Protein 2Z62 (pdb70)

Structure (mmCIF, N/CA/C/O backbone):
data_2Z62
#
_entry.id   2Z62
#
_cell.length_a   43.945
_cell.length_b   54.214
_cell.length_c   116.637
_cell.angle_alpha   90.00
_cell.angle_beta   90.00
_cell.angle_gamma   90.00
#
_symmetry.space_group_name_H-M   'P 21 21 21'
#
loop_
_entity.id
_entity.type
_entity.pdbx_description
1 polymer 'Toll-like receptor 4, Variable lymphocyte receptor B'
2 branched beta-D-mannopyranose-(1-4)-2-acetamido-2-deoxy-beta-D-glucopyranose-(1-4)-[beta-L-fucopyranose-(1-6)]2-acetamido-2-deoxy-beta-D-glucopyranose
3 branched 2-acetamido-2-deoxy-beta-D-glucopyranose-(1-4)-[beta-L-fucopyranose-(1-6)]2-acetamido-2-deoxy-beta-D-glucopyranose
4 branched 2-acetamido-2-deoxy-beta-D-glucopyranose-(1-4)-2-acetamido-2-deoxy-beta-D-glucopyranose
5 water water
#
loop_
_atom_site.group_PDB
_atom_site.id
_atom_site.type_symbol
_atom_site.label_atom_id
_atom_site.label_alt_id
_atom_site.label_comp_id
_atom_site.label_asym_id
_atom_site.label_entity_id
_atom_site.label_seq_id
_atom_site.pdbx_PDB_ins_code
_atom_site.Cartn_x
_atom_site.Cartn_y
_atom_site.Cartn_z
_atom_site.occupancy
_atom_site.B_iso_or_equiv
_atom_site.auth_seq_id
_atom_site.auth_comp_id
_atom_site.auth_asym_id
_atom_site.auth_atom_id
_atom_site.pdbx_PDB_model_num
ATOM 1 N N . GLU A 1 1 ? 42.337 -2.030 32.322 1.00 41.86 27 GLU A N 1
ATOM 2 C CA . GLU A 1 1 ? 41.041 -2.219 31.605 1.00 41.58 27 GLU A CA 1
ATOM 3 C C . GLU A 1 1 ? 41.207 -1.806 30.150 1.00 39.15 27 GLU A C 1
ATOM 4 O O . GLU A 1 1 ? 41.782 -0.752 29.875 1.00 40.46 27 GLU A O 1
ATOM 10 N N . PRO A 1 2 ? 40.734 -2.646 29.210 1.00 35.55 28 PRO A N 1
ATOM 11 C CA . PRO A 1 2 ? 40.829 -2.224 27.822 1.00 33.01 28 PRO A CA 1
ATOM 12 C C . PRO A 1 2 ? 39.705 -1.257 27.389 1.00 29.03 28 PRO A C 1
ATOM 13 O O . PRO A 1 2 ? 39.974 -0.336 26.615 1.00 28.12 28 PRO A O 1
ATOM 17 N N . CYS A 1 3 ? 38.479 -1.438 27.894 1.00 26.81 29 CYS A N 1
ATOM 18 C CA . CYS A 1 3 ? 37.356 -0.581 27.478 1.00 24.62 29 CYS A CA 1
ATOM 19 C C . CYS A 1 3 ? 37.485 0.846 28.008 1.00 24.45 29 CYS A C 1
ATOM 20 O O . CYS A 1 3 ? 38.195 1.101 28.981 1.00 25.16 29 CYS A O 1
ATOM 23 N N . VAL A 1 4 ? 36.802 1.777 27.353 1.00 24.32 30 VAL A N 1
ATOM 24 C CA . VAL A 1 4 ? 36.780 3.165 27.802 1.00 24.62 30 VAL A CA 1
ATOM 25 C C . VAL A 1 4 ? 35.562 3.380 28.699 1.00 24.13 30 VAL A C 1
ATOM 26 O O . VAL A 1 4 ? 34.436 3.022 28.333 1.00 22.97 30 VAL A O 1
ATOM 30 N N . GLU A 1 5 ? 35.799 3.944 29.881 1.00 23.07 31 GLU A N 1
ATOM 31 C CA . GLU A 1 5 ? 34.737 4.246 30.831 1.00 24.02 31 GLU A CA 1
ATOM 32 C C . GLU A 1 5 ? 34.211 5.651 30.560 1.00 24.39 31 GLU A C 1
ATOM 33 O O . GLU A 1 5 ? 34.816 6.650 30.979 1.00 25.09 31 GLU A O 1
ATOM 39 N N . VAL A 1 6 ? 33.094 5.725 29.845 1.00 25.02 32 VAL A N 1
ATOM 40 C CA . VAL A 1 6 ? 32.497 7.012 29.490 1.00 24.92 32 VAL A CA 1
ATOM 41 C C . VAL A 1 6 ? 31.743 7.570 30.697 1.00 25.70 32 VAL A C 1
ATOM 42 O O . VAL A 1 6 ? 31.960 8.718 31.100 1.00 25.93 32 VAL A O 1
ATOM 46 N N . VAL A 1 7 ? 30.867 6.752 31.279 1.00 25.19 33 VAL A N 1
ATOM 47 C CA . VAL A 1 7 ? 30.188 7.097 32.515 1.00 24.18 33 VAL A CA 1
ATOM 48 C C . VAL A 1 7 ? 30.387 5.917 33.455 1.00 24.75 33 VAL A C 1
ATOM 49 O O . VAL A 1 7 ? 29.963 4.800 33.130 1.00 23.76 33 VAL A O 1
ATOM 53 N N . PRO A 1 8 ? 30.991 6.158 34.636 1.00 23.55 34 PRO A N 1
ATOM 54 C CA . PRO A 1 8 ? 31.248 5.055 35.554 1.00 24.07 34 PRO A CA 1
ATOM 55 C C . PRO A 1 8 ? 29.954 4.330 35.864 1.00 23.97 34 PRO A C 1
ATOM 56 O O . PRO A 1 8 ? 28.921 4.979 36.085 1.00 23.14 34 PRO A O 1
ATOM 60 N N . ASN A 1 9 ? 30.009 2.997 35.855 1.00 23.15 35 ASN A N 1
ATOM 61 C CA . ASN A 1 9 ? 28.850 2.130 36.115 1.00 23.58 35 ASN A CA 1
ATOM 62 C C . ASN A 1 9 ? 27.779 2.088 35.021 1.00 22.44 35 ASN A C 1
ATOM 63 O O . ASN A 1 9 ? 26.845 1.302 35.134 1.00 23.20 35 ASN A O 1
ATOM 68 N N . ILE A 1 10 ? 27.916 2.907 33.975 1.00 21.23 36 ILE A N 1
ATOM 69 C CA . ILE A 1 10 ? 26.796 3.132 33.044 1.00 21.07 36 ILE A CA 1
ATOM 70 C C . ILE A 1 10 ? 27.105 2.946 31.545 1.00 21.30 36 ILE A C 1
ATOM 71 O O . ILE A 1 10 ? 26.382 2.228 30.853 1.00 22.97 36 ILE A O 1
ATOM 76 N N . THR A 1 11 ? 28.156 3.604 31.058 1.00 20.83 37 THR A N 1
ATOM 77 C CA . THR A 1 11 ? 28.470 3.636 29.631 1.00 21.46 37 THR A CA 1
ATOM 78 C C . THR A 1 11 ? 29.923 3.240 29.356 1.00 20.65 37 THR A C 1
ATOM 79 O O . THR A 1 11 ? 30.858 3.898 29.833 1.00 19.27 37 THR A O 1
ATOM 83 N N . TYR A 1 12 ? 30.094 2.160 28.590 1.00 21.34 38 TYR A N 1
ATOM 84 C CA . TYR A 1 12 ? 31.416 1.638 28.253 1.00 21.85 38 TYR A CA 1
ATOM 85 C C . TYR A 1 12 ? 31.586 1.484 26.759 1.00 23.01 38 TYR A C 1
ATOM 86 O O . TYR A 1 12 ? 30.684 0.990 26.061 1.00 22.98 38 TYR A O 1
ATOM 95 N N . GLN A 1 13 ? 32.740 1.933 26.271 1.00 22.99 39 GLN A N 1
ATOM 96 C CA . GLN A 1 13 ? 33.051 1.849 24.855 1.00 24.05 39 GLN A CA 1
ATOM 97 C C . GLN A 1 13 ? 34.199 0.868 24.621 1.00 24.50 39 GLN A C 1
ATOM 98 O O . GLN A 1 13 ? 35.343 1.127 25.011 1.00 23.53 39 GLN A O 1
ATOM 104 N N . CYS A 1 14 ? 33.871 -0.259 23.992 1.00 22.35 40 CYS A N 1
ATOM 105 C CA . CYS A 1 14 ? 34.811 -1.365 23.800 1.00 22.21 40 CYS A CA 1
ATOM 106 C C . CYS A 1 14 ? 35.106 -1.617 22.319 1.00 22.87 40 CYS A C 1
ATOM 107 O O . CYS A 1 14 ? 35.296 -2.756 21.894 1.00 22.71 40 CYS A O 1
ATOM 110 N N . MET A 1 15 ? 35.143 -0.541 21.544 1.00 22.56 41 MET A N 1
ATOM 111 C CA . MET A 1 15 ? 35.271 -0.614 20.090 1.00 23.49 41 MET A CA 1
ATOM 112 C C . MET A 1 15 ? 36.683 -1.022 19.665 1.00 22.08 41 MET A C 1
ATOM 113 O O . MET A 1 15 ? 37.668 -0.495 20.190 1.00 21.02 41 MET A O 1
ATOM 118 N N . GLU A 1 16 ? 36.764 -1.984 18.744 1.00 21.05 42 GLU A N 1
ATOM 119 C CA . GLU A 1 16 ? 38.025 -2.392 18.099 1.00 20.84 42 GLU A CA 1
ATOM 120 C C . GLU A 1 16 ? 39.121 -2.792 19.101 1.00 21.27 42 GLU A C 1
ATOM 121 O O . GLU A 1 16 ? 40.246 -2.277 19.070 1.00 20.84 42 GLU A O 1
ATOM 127 N N . LEU A 1 17 ? 38.783 -3.710 20.000 1.00 21.15 43 LEU A N 1
ATOM 128 C CA . LEU A 1 17 ? 39.727 -4.167 21.022 1.00 21.91 43 LEU A CA 1
ATOM 129 C C . LEU A 1 17 ? 40.091 -5.645 20.883 1.00 22.45 43 LEU A C 1
ATOM 130 O O . LEU A 1 17 ? 40.656 -6.250 21.803 1.00 21.34 43 LEU A O 1
ATOM 135 N N . ASN A 1 18 ? 39.787 -6.212 19.718 1.00 22.58 44 ASN A N 1
ATOM 136 C CA . ASN A 1 18 ? 40.003 -7.633 19.447 1.00 23.44 44 ASN A CA 1
ATOM 137 C C . ASN A 1 18 ? 39.374 -8.569 20.464 1.00 22.18 44 ASN A C 1
ATOM 138 O O . ASN A 1 18 ? 39.988 -9.560 20.857 1.00 22.29 44 ASN A O 1
ATOM 143 N N . PHE A 1 19 ? 38.152 -8.253 20.894 1.00 21.29 45 PHE A N 1
ATOM 144 C CA . PHE A 1 19 ? 37.390 -9.162 21.751 1.00 21.25 45 PHE A CA 1
ATOM 145 C C . PHE A 1 19 ? 36.796 -10.294 20.922 1.00 22.30 45 PHE A C 1
ATOM 146 O O . PHE A 1 19 ? 36.119 -10.041 19.933 1.00 22.71 45 PHE A O 1
ATOM 154 N N . TYR A 1 20 ? 37.049 -11.530 21.346 1.00 23.50 46 TYR A N 1
ATOM 155 C CA . TYR A 1 20 ? 36.461 -12.723 20.739 1.00 24.77 46 TYR A CA 1
ATOM 156 C C . TYR A 1 20 ? 35.301 -13.241 21.576 1.00 25.32 46 TYR A C 1
ATOM 157 O O . TYR A 1 20 ? 34.569 -14.143 21.161 1.00 26.02 46 TYR A O 1
ATOM 166 N N . LYS A 1 21 ? 35.152 -12.662 22.765 1.00 25.50 47 LYS A N 1
ATOM 167 C CA . LYS A 1 21 ? 34.092 -13.011 23.697 1.00 26.80 47 LYS A CA 1
ATOM 168 C C . LYS A 1 21 ? 33.554 -11.725 24.314 1.00 25.29 47 LYS A C 1
ATOM 169 O O . LYS A 1 21 ? 34.236 -10.702 24.324 1.00 25.47 47 LYS A O 1
ATOM 175 N N . ILE A 1 22 ? 32.335 -11.785 24.833 1.00 24.15 48 ILE A N 1
ATOM 176 C CA . ILE A 1 22 ? 31.739 -10.649 25.536 1.00 23.97 48 ILE A CA 1
ATOM 177 C C . ILE A 1 22 ? 32.570 -10.385 26.804 1.00 24.89 48 ILE A C 1
ATOM 178 O O . ILE A 1 22 ? 32.894 -11.329 27.533 1.00 24.08 48 ILE A O 1
ATOM 183 N N . PRO A 1 23 ? 32.954 -9.114 27.049 1.00 25.61 49 PRO A N 1
ATOM 184 C CA . PRO A 1 23 ? 33.758 -8.821 28.244 1.00 25.99 49 PRO A CA 1
ATOM 185 C C . PRO A 1 23 ? 33.042 -9.167 29.548 1.00 26.09 49 PRO A C 1
ATOM 186 O O . PRO A 1 23 ? 31.830 -8.995 29.655 1.00 24.49 49 PRO A O 1
ATOM 190 N N . ASP A 1 24 ? 33.806 -9.644 30.528 1.00 27.27 50 ASP A N 1
ATOM 191 C CA . ASP A 1 24 ? 33.252 -10.067 31.812 1.00 28.02 50 ASP A CA 1
ATOM 192 C C . ASP A 1 24 ? 33.738 -9.182 32.967 1.00 27.78 50 ASP A C 1
ATOM 193 O O . ASP A 1 24 ? 33.431 -9.448 34.130 1.00 29.30 50 ASP A O 1
ATOM 198 N N . ASN A 1 25 ? 34.466 -8.122 32.618 1.00 26.76 51 ASN A N 1
ATOM 199 C CA . ASN A 1 25 ? 35.120 -7.232 33.579 1.00 28.36 51 ASN A CA 1
ATOM 200 C C . ASN A 1 25 ? 34.390 -5.906 33.845 1.00 26.88 51 ASN A C 1
ATOM 201 O O . ASN A 1 25 ? 34.890 -5.058 34.600 1.00 25.71 51 ASN A O 1
ATOM 206 N N . LEU A 1 26 ? 33.214 -5.730 33.241 1.00 24.08 52 LEU A N 1
ATOM 207 C CA . LEU A 1 26 ? 32.468 -4.472 33.352 1.00 23.94 52 LEU A CA 1
ATOM 208 C C . LEU A 1 26 ? 31.391 -4.507 34.449 1.00 23.85 52 LEU A C 1
ATOM 209 O O . LEU A 1 26 ? 30.957 -5.589 34.860 1.00 23.33 52 LEU A O 1
ATOM 214 N N . PRO A 1 27 ? 30.981 -3.323 34.958 1.00 24.32 53 PRO A N 1
ATOM 215 C CA . PRO A 1 27 ? 29.954 -3.265 35.998 1.00 23.98 53 PRO A CA 1
ATOM 216 C C . PRO A 1 27 ? 28.636 -3.895 35.582 1.00 23.67 53 PRO A C 1
ATOM 217 O O . PRO A 1 27 ? 28.191 -3.737 34.435 1.00 22.91 53 PRO A O 1
ATOM 221 N N . PHE A 1 28 ? 28.025 -4.588 36.534 1.00 25.13 54 PHE A N 1
ATOM 222 C CA . PHE A 1 28 ? 26.727 -5.235 36.371 1.00 24.09 54 PHE A CA 1
ATOM 223 C C . PHE A 1 28 ? 25.626 -4.213 36.068 1.00 23.57 54 PHE A C 1
ATOM 224 O O . PHE A 1 28 ? 24.576 -4.556 35.519 1.00 24.28 54 PHE A O 1
ATOM 232 N N . SER A 1 29 ? 25.890 -2.956 36.424 1.00 22.90 55 SER A N 1
ATOM 233 C CA . SER A 1 29 ? 24.943 -1.849 36.275 1.00 22.46 55 SER A CA 1
ATOM 234 C C . SER A 1 29 ? 24.935 -1.214 34.881 1.00 22.64 55 SER A C 1
ATOM 235 O O . SER A 1 29 ? 24.098 -0.350 34.594 1.00 21.56 55 SER A O 1
ATOM 238 N N . THR A 1 30 ? 25.851 -1.652 34.020 1.00 22.46 56 THR A N 1
ATOM 239 C CA . THR A 1 30 ? 26.047 -1.056 32.694 1.00 21.95 56 THR A CA 1
ATOM 240 C C . THR A 1 30 ? 24.751 -0.942 31.889 1.00 21.91 56 THR A C 1
ATOM 241 O O . THR A 1 30 ? 23.996 -1.907 31.765 1.00 22.55 56 THR A O 1
ATOM 245 N N . LYS A 1 31 ? 24.510 0.243 31.345 1.00 21.37 57 LYS A N 1
ATOM 246 C CA . LYS A 1 31 ? 23.311 0.494 30.550 1.00 22.17 57 LYS A CA 1
ATOM 247 C C . LYS A 1 31 ? 23.610 0.632 29.059 1.00 22.39 57 LYS A C 1
ATOM 248 O O . LYS A 1 31 ? 22.749 0.365 28.224 1.00 22.54 57 LYS A O 1
ATOM 254 N N . ASN A 1 32 ? 24.825 1.051 28.724 1.00 22.51 58 ASN A N 1
ATOM 255 C CA . ASN A 1 32 ? 25.175 1.317 27.336 1.00 22.73 58 ASN A CA 1
ATOM 256 C C . ASN A 1 32 ? 26.509 0.678 27.002 1.00 22.99 58 ASN A C 1
ATOM 257 O O . ASN A 1 32 ? 27.518 0.991 27.627 1.00 21.86 58 ASN A O 1
ATOM 262 N N . LEU A 1 33 ? 26.497 -0.239 26.037 1.00 22.05 59 LEU A N 1
ATOM 263 C CA . LEU A 1 33 ? 27.683 -1.020 25.704 1.00 21.28 59 LEU A CA 1
ATOM 264 C C . LEU A 1 33 ? 27.938 -1.012 24.209 1.00 20.95 59 LEU A C 1
ATOM 265 O O . LEU A 1 33 ? 27.082 -1.423 23.427 1.00 22.09 59 LEU A O 1
ATOM 270 N N . ASP A 1 34 ? 29.118 -0.525 23.826 1.00 21.32 60 ASP A N 1
ATOM 271 C CA . ASP A 1 34 ? 29.509 -0.471 22.428 1.00 21.50 60 ASP A CA 1
ATOM 272 C C . ASP A 1 34 ? 30.612 -1.493 22.201 1.00 20.60 60 ASP A C 1
ATOM 273 O O . ASP A 1 34 ? 31.732 -1.321 22.687 1.00 21.23 60 ASP A O 1
ATOM 278 N N . LEU A 1 35 ? 30.271 -2.564 21.485 1.00 20.93 61 LEU A N 1
ATOM 279 C CA . LEU A 1 35 ? 31.205 -3.650 21.183 1.00 20.75 61 LEU A CA 1
ATOM 280 C C . LEU A 1 35 ? 31.536 -3.724 19.700 1.00 21.19 61 LEU A C 1
ATOM 281 O O . LEU A 1 35 ? 31.995 -4.765 19.214 1.00 20.72 61 LEU A O 1
ATOM 286 N N . SER A 1 36 ? 31.289 -2.630 18.976 1.00 19.31 62 SER A N 1
ATOM 287 C CA . SER A 1 36 ? 31.500 -2.614 17.534 1.00 21.83 62 SER A CA 1
ATOM 288 C C . SER A 1 36 ? 32.951 -2.890 17.134 1.00 21.30 62 SER A C 1
ATOM 289 O O . SER A 1 36 ? 33.885 -2.608 17.892 1.00 20.78 62 SER A O 1
ATOM 292 N N . PHE A 1 37 ? 33.112 -3.453 15.939 1.00 20.69 63 PHE A N 1
ATOM 293 C CA . PHE A 1 37 ? 34.421 -3.758 15.342 1.00 20.67 63 PHE A CA 1
ATOM 294 C C . PHE A 1 37 ? 35.256 -4.751 16.153 1.00 20.54 63 PHE A C 1
ATOM 295 O O . PHE A 1 37 ? 36.477 -4.597 16.259 1.00 21.03 63 PHE A O 1
ATOM 303 N N . ASN A 1 38 ? 34.584 -5.758 16.718 1.00 19.73 64 ASN A N 1
ATOM 304 C CA . ASN A 1 38 ? 35.241 -6.870 17.422 1.00 19.03 64 ASN A CA 1
ATOM 305 C C . ASN A 1 38 ? 34.921 -8.212 16.768 1.00 20.97 64 ASN A C 1
ATOM 306 O O . ASN A 1 38 ? 33.790 -8.434 16.345 1.00 20.83 64 ASN A O 1
ATOM 311 N N . PRO A 1 39 ? 35.911 -9.123 16.684 1.00 21.14 65 PRO A N 1
ATOM 312 C CA . PRO A 1 39 ? 35.675 -10.445 16.080 1.00 21.61 65 PRO A CA 1
ATOM 313 C C . PRO A 1 39 ? 34.807 -11.403 16.921 1.00 21.63 65 PRO A C 1
ATOM 314 O O . PRO A 1 39 ? 35.269 -12.479 17.301 1.00 23.06 65 PRO A O 1
ATOM 318 N N . LEU A 1 40 ? 33.554 -11.031 17.179 1.00 21.18 66 LEU A N 1
ATOM 319 C CA . LEU A 1 40 ? 32.673 -11.846 18.020 1.00 21.63 66 LEU A CA 1
ATOM 320 C C . LEU A 1 40 ? 32.199 -13.136 17.338 1.00 22.35 66 LEU A C 1
ATOM 321 O O . LEU A 1 40 ? 32.087 -14.180 17.993 1.00 23.65 66 LEU A O 1
ATOM 326 N N . ARG A 1 41 ? 31.896 -13.040 16.043 1.00 21.39 67 ARG A N 1
ATOM 327 C CA . ARG A 1 41 ? 31.634 -14.198 15.151 1.00 21.10 67 ARG A CA 1
ATOM 328 C C . ARG A 1 41 ? 30.375 -15.028 15.388 1.00 22.16 67 ARG A C 1
ATOM 329 O O . ARG A 1 41 ? 29.692 -15.382 14.433 1.00 23.45 67 ARG A O 1
ATOM 337 N N . HIS A 1 42 ? 30.096 -15.374 16.641 1.00 23.05 68 HIS A N 1
ATOM 338 C CA . HIS A 1 42 ? 28.926 -16.191 16.983 1.00 24.64 68 HIS A CA 1
ATOM 339 C C . HIS A 1 42 ? 28.394 -15.757 18.337 1.00 25.47 68 HIS A C 1
ATOM 340 O O . HIS A 1 42 ? 29.175 -15.524 19.271 1.00 25.80 68 HIS A O 1
ATOM 347 N N . LEU A 1 43 ? 27.071 -15.647 18.438 1.00 22.89 69 LEU A N 1
ATOM 348 C CA . LEU A 1 43 ? 26.411 -15.352 19.706 1.00 22.17 69 LEU A CA 1
ATOM 349 C C . LEU A 1 43 ? 25.625 -16.571 20.171 1.00 22.84 69 LEU A C 1
ATOM 350 O O . LEU A 1 43 ? 24.649 -16.980 19.531 1.00 22.76 69 LEU A O 1
ATOM 355 N N . GLY A 1 44 ? 26.080 -17.173 21.267 1.00 21.35 70 GLY A N 1
ATOM 356 C CA . GLY A 1 44 ? 25.371 -18.291 21.872 1.00 21.86 70 GLY A CA 1
ATOM 357 C C . GLY A 1 44 ? 24.261 -17.801 22.778 1.00 21.30 70 GLY A C 1
ATOM 358 O O . GLY A 1 44 ? 24.106 -16.601 22.989 1.00 21.45 70 GLY A O 1
ATOM 359 N N . SER A 1 45 ? 23.483 -18.740 23.305 1.00 21.44 71 SER A N 1
ATOM 360 C CA . SER A 1 45 ? 22.435 -18.438 24.266 1.00 21.32 71 SER A CA 1
ATOM 361 C C . SER A 1 45 ? 23.029 -17.724 25.480 1.00 21.55 71 SER A C 1
ATOM 362 O O . SER A 1 45 ? 24.139 -18.054 25.919 1.00 21.67 71 SER A O 1
ATOM 365 N N . TYR A 1 46 ? 22.275 -16.764 26.011 1.00 21.30 72 TYR A N 1
ATOM 366 C CA . TYR A 1 46 ? 22.668 -15.972 27.190 1.00 21.74 72 TYR A CA 1
ATOM 367 C C . TYR A 1 46 ? 24.046 -15.336 27.055 1.00 22.84 72 TYR A C 1
ATOM 368 O O . TYR A 1 46 ? 24.866 -15.410 27.981 1.00 24.58 72 TYR A O 1
ATOM 377 N N . SER A 1 47 ? 24.301 -14.708 25.910 1.00 21.67 73 SER A N 1
ATOM 378 C CA . SER A 1 47 ? 25.588 -14.050 25.678 1.00 21.60 73 SER A CA 1
ATOM 379 C C . SER A 1 47 ? 25.795 -12.846 26.591 1.00 21.71 73 SER A C 1
ATOM 380 O O . SER A 1 47 ? 26.929 -12.481 26.893 1.00 22.98 73 SER A O 1
ATOM 383 N N . PHE A 1 48 ? 24.692 -12.242 27.026 1.00 22.14 74 PHE A N 1
ATOM 384 C CA . PHE A 1 48 ? 24.735 -10.973 27.747 1.00 22.05 74 PHE A CA 1
ATOM 385 C C . PHE A 1 48 ? 24.225 -11.059 29.187 1.00 22.32 74 PHE A C 1
ATOM 386 O O . PHE A 1 48 ? 23.705 -10.087 29.737 1.00 23.59 74 PHE A O 1
ATOM 394 N N . PHE A 1 49 ? 24.416 -12.231 29.795 1.00 24.08 75 PHE A N 1
ATOM 395 C CA . PHE A 1 49 ? 24.022 -12.479 31.188 1.00 25.64 75 PHE A CA 1
ATOM 396 C C . PHE A 1 49 ? 24.628 -11.478 32.185 1.00 25.35 75 PHE A C 1
ATOM 397 O O . PHE A 1 49 ? 24.017 -11.175 33.207 1.00 26.00 75 PHE A O 1
ATOM 405 N N . SER A 1 50 ? 25.813 -10.952 31.873 1.00 25.74 76 SER A N 1
ATOM 406 C CA . SER A 1 50 ? 26.500 -9.985 32.749 1.00 26.19 76 SER A CA 1
ATOM 407 C C . SER A 1 50 ? 25.955 -8.562 32.638 1.00 26.28 76 SER A C 1
ATOM 408 O O . SER A 1 50 ? 26.416 -7.655 33.344 1.00 26.14 76 SER A O 1
ATOM 411 N N . PHE A 1 51 ? 24.975 -8.363 31.761 1.00 23.33 77 PHE A N 1
ATOM 412 C CA . PHE A 1 51 ? 24.513 -7.025 31.425 1.00 24.09 77 PHE A CA 1
ATOM 413 C C . PHE A 1 51 ? 22.990 -6.856 31.517 1.00 23.82 77 PHE A C 1
ATOM 414 O O . PHE A 1 51 ? 22.373 -6.317 30.599 1.00 23.40 77 PHE A O 1
ATOM 422 N N . PRO A 1 52 ? 22.381 -7.250 32.652 1.00 24.50 78 PRO A N 1
ATOM 423 C CA . PRO A 1 52 ? 20.913 -7.248 32.716 1.00 25.66 78 PRO A CA 1
ATOM 424 C C . PRO A 1 52 ? 20.263 -5.867 32.616 1.00 26.19 78 PRO A C 1
ATOM 425 O O . PRO A 1 52 ? 19.074 -5.785 32.303 1.00 26.29 78 PRO A O 1
ATOM 429 N N . GLU A 1 53 ? 21.028 -4.803 32.870 1.00 25.32 79 GLU A N 1
ATOM 430 C CA . GLU A 1 53 ? 20.487 -3.439 32.846 1.00 24.46 79 GLU A CA 1
ATOM 431 C C . GLU A 1 53 ? 20.629 -2.760 31.489 1.00 23.13 79 GLU A C 1
ATOM 432 O O . GLU A 1 53 ? 20.244 -1.597 31.327 1.00 23.11 79 GLU A O 1
ATOM 438 N N . LEU A 1 54 ? 21.186 -3.478 30.515 1.00 23.85 80 LEU A N 1
ATOM 439 C CA . LEU A 1 54 ? 21.492 -2.878 29.222 1.00 23.89 80 LEU A CA 1
ATOM 440 C C . LEU A 1 54 ? 20.288 -2.220 28.566 1.00 24.07 80 LEU A C 1
ATOM 441 O O . LEU A 1 54 ? 19.196 -2.790 28.530 1.00 23.67 80 LEU A O 1
ATOM 446 N N . GLN A 1 55 ? 20.508 -1.016 28.049 1.00 22.02 81 GLN A N 1
ATOM 447 C CA . GLN A 1 55 ? 19.487 -0.301 27.302 1.00 21.83 81 GLN A CA 1
ATOM 448 C C . GLN A 1 55 ? 19.877 -0.159 25.842 1.00 22.69 81 GLN A C 1
ATOM 449 O O . GLN A 1 55 ? 19.018 -0.180 24.966 1.00 21.31 81 GLN A O 1
ATOM 455 N N . VAL A 1 56 ? 21.178 -0.011 25.589 1.00 22.70 82 VAL A N 1
ATOM 456 C CA . VAL A 1 56 ? 21.696 0.139 24.228 1.00 22.00 82 VAL A CA 1
ATOM 457 C C . VAL A 1 56 ? 22.879 -0.803 24.030 1.00 22.16 82 VAL A C 1
ATOM 458 O O . VAL A 1 56 ? 23.826 -0.798 24.821 1.00 22.98 82 VAL A O 1
ATOM 462 N N . LEU A 1 57 ? 22.814 -1.612 22.977 1.00 20.53 83 LEU A N 1
ATOM 463 C CA . LEU A 1 57 ? 23.877 -2.564 22.682 1.00 22.22 83 LEU A CA 1
ATOM 464 C C . LEU A 1 57 ? 24.284 -2.455 21.226 1.00 22.45 83 LEU A C 1
ATOM 465 O O . LEU A 1 57 ? 23.476 -2.692 20.329 1.00 21.16 83 LEU A O 1
ATOM 470 N N . ASP A 1 58 ? 25.545 -2.095 20.999 1.00 21.20 84 ASP A N 1
ATOM 471 C CA . ASP A 1 58 ? 26.067 -1.968 19.648 1.00 21.42 84 ASP A CA 1
ATOM 472 C C . ASP A 1 58 ? 26.982 -3.145 19.306 1.00 21.10 84 ASP A C 1
ATOM 473 O O . ASP A 1 58 ? 28.042 -3.319 19.919 1.00 21.05 84 ASP A O 1
ATOM 478 N N . LEU A 1 59 ? 26.546 -3.947 18.336 1.00 20.20 85 LEU A N 1
ATOM 479 C CA . LEU A 1 59 ? 27.320 -5.081 17.828 1.00 20.62 85 LEU A CA 1
ATOM 480 C C . LEU A 1 59 ? 27.694 -4.918 16.347 1.00 21.54 85 LEU A C 1
ATOM 481 O O . LEU A 1 59 ? 27.885 -5.907 15.635 1.00 22.23 85 LEU A O 1
ATOM 486 N N . SER A 1 60 ? 27.806 -3.668 15.898 1.00 22.26 86 SER A N 1
ATOM 487 C CA . SER A 1 60 ? 28.119 -3.370 14.498 1.00 22.91 86 SER A CA 1
ATOM 488 C C . SER A 1 60 ? 29.457 -3.955 14.071 1.00 22.01 86 SER A C 1
ATOM 489 O O . SER A 1 60 ? 30.436 -3.865 14.809 1.00 21.56 86 SER A O 1
ATOM 492 N N . ARG A 1 61 ? 29.483 -4.530 12.869 1.00 20.96 87 ARG A N 1
ATOM 493 C CA . ARG A 1 61 ? 30.726 -5.018 12.251 1.00 21.69 87 ARG A CA 1
ATOM 494 C C . ARG A 1 61 ? 31.520 -5.945 13.186 1.00 21.66 87 ARG A C 1
ATOM 495 O O . ARG A 1 61 ? 32.730 -5.792 13.360 1.00 22.87 87 ARG A O 1
ATOM 503 N N . CYS A 1 62 ? 30.818 -6.902 13.781 1.00 20.66 88 CYS A N 1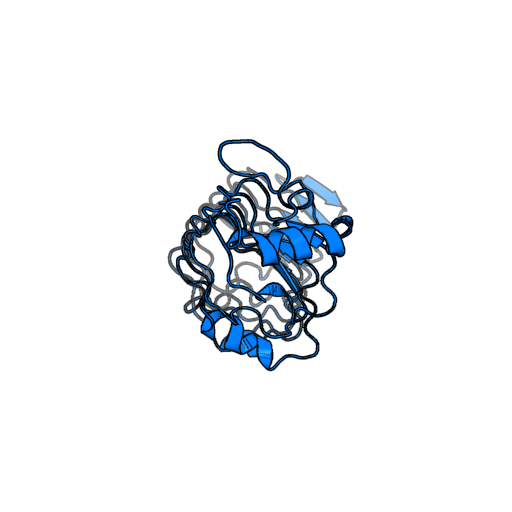
ATOM 504 C CA . CYS A 1 62 ? 31.426 -7.862 14.699 1.00 21.69 88 CYS A CA 1
ATOM 505 C C . CYS A 1 62 ? 31.561 -9.261 14.101 1.00 21.23 88 CYS A C 1
ATOM 506 O O . CYS A 1 62 ? 31.712 -10.242 14.842 1.00 22.18 88 CYS A O 1
ATOM 509 N N . GLU A 1 63 ? 31.533 -9.344 12.768 1.00 21.79 89 GLU A N 1
ATOM 510 C CA . GLU A 1 63 ? 31.717 -10.605 12.030 1.00 21.54 89 GLU A CA 1
ATOM 511 C C . GLU A 1 63 ? 30.704 -11.687 12.408 1.00 21.88 89 GLU A C 1
ATOM 512 O O . GLU A 1 63 ? 30.954 -12.875 12.188 1.00 21.92 89 GLU A O 1
ATOM 518 N N . ILE A 1 64 ? 29.563 -11.288 12.967 1.00 20.55 90 ILE A N 1
ATOM 519 C CA . ILE A 1 64 ? 28.619 -12.260 13.522 1.00 20.45 90 ILE A CA 1
ATOM 520 C C . ILE A 1 64 ? 27.871 -12.998 12.419 1.00 21.53 90 ILE A C 1
ATOM 521 O O . ILE A 1 64 ? 27.170 -12.380 11.621 1.00 22.31 90 ILE A O 1
ATOM 526 N N . GLN A 1 65 ? 28.029 -14.319 12.393 1.00 20.17 91 GLN A N 1
ATOM 527 C CA . GLN A 1 65 ? 27.377 -15.174 11.399 1.00 21.42 91 GLN A CA 1
ATOM 528 C C . GLN A 1 65 ? 26.148 -15.887 11.937 1.00 21.78 91 GLN A C 1
ATOM 529 O O . GLN A 1 65 ? 25.221 -16.176 11.189 1.00 21.86 91 GLN A O 1
ATOM 535 N N . THR A 1 66 ? 26.158 -16.204 13.231 1.00 22.52 92 THR A N 1
ATOM 536 C CA . THR A 1 66 ? 25.076 -16.972 13.829 1.00 22.52 92 THR A CA 1
ATOM 537 C C . THR A 1 66 ? 24.660 -16.343 15.149 1.00 23.52 92 THR A C 1
ATOM 538 O O . THR A 1 66 ? 25.500 -15.854 15.904 1.00 22.56 92 THR A O 1
ATOM 542 N N . ILE A 1 67 ? 23.355 -16.355 15.400 1.00 22.64 93 ILE A N 1
ATOM 543 C CA . ILE A 1 67 ? 22.785 -15.906 16.669 1.00 21.04 93 ILE A CA 1
ATOM 544 C C . ILE A 1 67 ? 21.814 -16.980 17.142 1.00 21.95 93 ILE A C 1
ATOM 545 O O . ILE A 1 67 ? 20.812 -17.263 16.482 1.00 21.59 93 ILE A O 1
ATOM 550 N N . GLU A 1 68 ? 22.146 -17.595 18.273 1.00 20.66 94 GLU A N 1
ATOM 551 C CA . GLU A 1 68 ? 21.374 -18.712 18.815 1.00 22.86 94 GLU A CA 1
ATOM 552 C C . GLU A 1 68 ? 20.093 -18.272 19.515 1.00 19.87 94 GLU A C 1
ATOM 553 O O . GLU A 1 68 ? 19.939 -17.103 19.861 1.00 20.45 94 GLU A O 1
ATOM 559 N N . ASP A 1 69 ? 19.192 -19.229 19.744 1.00 21.08 95 ASP A N 1
ATOM 560 C CA . ASP A 1 69 ? 18.003 -19.008 20.563 1.00 20.27 95 ASP A CA 1
ATOM 561 C C . ASP A 1 69 ? 18.426 -18.439 21.913 1.00 20.36 95 ASP A C 1
ATOM 562 O O . ASP A 1 69 ? 19.328 -18.979 22.560 1.00 21.03 95 ASP A O 1
ATOM 567 N N . GLY A 1 70 ? 17.786 -17.350 22.328 1.00 20.39 96 GLY A N 1
ATOM 568 C CA . GLY A 1 70 ? 18.042 -16.755 23.639 1.00 19.94 96 GLY A CA 1
ATOM 569 C C . GLY A 1 70 ? 19.374 -16.044 23.828 1.00 20.12 96 GLY A C 1
ATOM 570 O O . GLY A 1 70 ? 19.802 -15.829 24.963 1.00 20.48 96 GLY A O 1
ATOM 571 N N . ALA A 1 71 ? 20.016 -15.664 22.724 1.00 19.60 97 ALA A N 1
ATOM 572 C CA . ALA A 1 71 ? 21.284 -14.909 22.761 1.00 19.19 97 ALA A CA 1
ATOM 573 C C . ALA A 1 71 ? 21.242 -13.668 23.651 1.00 19.47 97 ALA A C 1
ATOM 574 O O . ALA A 1 71 ? 22.271 -13.264 24.207 1.00 22.03 97 ALA A O 1
ATOM 576 N N . TYR A 1 72 ? 20.058 -13.062 23.757 1.00 20.14 98 TYR A N 1
ATOM 577 C CA . TYR A 1 72 ? 19.865 -11.824 24.519 1.00 21.16 98 TYR A CA 1
ATOM 578 C C . TYR A 1 72 ? 18.788 -11.994 25.584 1.00 20.56 98 TYR A C 1
ATOM 579 O O . TYR A 1 72 ? 18.159 -11.019 25.994 1.00 20.24 98 TYR A O 1
ATOM 588 N N . GLN A 1 73 ? 18.588 -13.225 26.046 1.00 21.43 99 GLN A N 1
ATOM 589 C CA . GLN A 1 73 ? 17.490 -13.537 26.960 1.00 21.47 99 GLN A CA 1
ATOM 590 C C . GLN A 1 73 ? 17.477 -12.667 28.212 1.00 21.53 99 GLN A C 1
ATOM 591 O O . GLN A 1 73 ? 16.405 -12.318 28.719 1.00 21.12 99 GLN A O 1
ATOM 597 N N . SER A 1 74 ? 18.666 -12.298 28.693 1.00 20.92 100 SER A N 1
ATOM 598 C CA . SER A 1 74 ? 18.788 -11.509 29.922 1.00 22.01 100 SER A CA 1
ATOM 599 C C . SER A 1 74 ? 18.318 -10.058 29.805 1.00 21.47 100 SER A C 1
ATOM 600 O O . SER A 1 74 ? 18.090 -9.389 30.824 1.00 22.41 100 SER A O 1
ATOM 603 N N . LEU A 1 75 ? 18.177 -9.571 28.572 1.00 20.99 101 LEU A N 1
ATOM 604 C CA . LEU A 1 75 ? 18.138 -8.131 28.324 1.00 20.31 101 LEU A CA 1
ATOM 605 C C . LEU A 1 75 ? 16.734 -7.542 28.288 1.00 20.06 101 LEU A C 1
ATOM 606 O O . LEU A 1 75 ? 16.327 -6.920 27.304 1.00 20.61 101 LEU A O 1
ATOM 611 N N . SER A 1 76 ? 16.017 -7.713 29.393 1.00 20.60 102 SER A N 1
ATOM 612 C CA . SER A 1 76 ? 14.623 -7.279 29.500 1.00 22.45 102 SER A CA 1
ATOM 613 C C . SER A 1 76 ? 14.398 -5.767 29.357 1.00 22.83 102 SER A C 1
ATOM 614 O O . SER A 1 76 ? 13.274 -5.338 29.084 1.00 23.92 102 SER A O 1
ATOM 617 N N . HIS A 1 77 ? 15.458 -4.971 29.536 1.00 21.51 103 HIS A N 1
ATOM 618 C CA . HIS A 1 77 ? 15.376 -3.510 29.422 1.00 21.78 103 HIS A CA 1
ATOM 619 C C . HIS A 1 77 ? 15.974 -2.943 28.126 1.00 20.83 103 HIS A C 1
ATOM 620 O O . HIS A 1 77 ? 15.957 -1.723 27.925 1.00 22.10 103 HIS A O 1
ATOM 627 N N . LEU A 1 78 ? 16.500 -3.810 27.254 1.00 20.98 104 LEU A N 1
ATOM 628 C CA . LEU A 1 78 ? 17.159 -3.333 26.037 1.00 21.08 104 LEU A CA 1
ATOM 629 C C . LEU A 1 78 ? 16.152 -2.589 25.177 1.00 21.61 104 LEU A C 1
ATOM 630 O O . LEU A 1 78 ? 15.080 -3.108 24.886 1.00 22.66 104 LEU A O 1
ATOM 635 N N . SER A 1 79 ? 16.494 -1.360 24.808 1.00 20.63 105 SER A N 1
ATOM 636 C CA . SER A 1 79 ? 15.624 -0.561 23.950 1.00 22.80 105 SER A CA 1
ATOM 637 C C . SER A 1 79 ? 16.174 -0.462 22.530 1.00 22.51 105 SER A C 1
ATOM 638 O O . SER A 1 79 ? 15.404 -0.396 21.578 1.00 23.54 105 SER A O 1
ATOM 641 N N . THR A 1 80 ? 17.501 -0.468 22.401 1.00 23.01 106 THR A N 1
ATOM 642 C CA . THR A 1 80 ? 18.161 -0.330 21.099 1.00 22.31 106 THR A CA 1
ATOM 643 C C . THR A 1 80 ? 19.188 -1.440 20.888 1.00 22.58 106 THR A C 1
ATOM 644 O O . THR A 1 80 ? 20.106 -1.611 21.698 1.00 20.89 106 THR A O 1
ATOM 648 N N . LEU A 1 81 ? 19.009 -2.197 19.806 1.00 20.96 107 LEU A N 1
ATOM 649 C CA . LEU A 1 81 ? 19.946 -3.250 19.410 1.00 21.68 107 LEU A CA 1
ATOM 650 C C . LEU A 1 81 ? 20.462 -2.964 18.004 1.00 23.37 107 LEU A C 1
ATOM 651 O O . LEU A 1 81 ? 19.672 -2.787 17.083 1.00 22.36 107 LEU A O 1
ATOM 656 N N . ILE A 1 82 ? 21.785 -2.932 17.854 1.00 22.19 108 ILE A N 1
ATOM 657 C CA . ILE A 1 82 ? 22.414 -2.568 16.583 1.00 22.76 108 ILE A CA 1
ATOM 658 C C . ILE A 1 82 ? 23.259 -3.722 16.060 1.00 21.83 108 ILE A C 1
ATOM 659 O O . ILE A 1 82 ? 24.223 -4.126 16.709 1.00 22.79 108 ILE A O 1
ATOM 664 N N . LEU A 1 83 ? 22.887 -4.241 14.890 1.00 20.42 109 LEU A N 1
ATOM 665 C CA . LEU A 1 83 ? 23.545 -5.406 14.292 1.00 20.97 109 LEU A CA 1
ATOM 666 C C . LEU A 1 83 ? 24.162 -5.099 12.931 1.00 21.97 109 LEU A C 1
ATOM 667 O O . LEU A 1 83 ? 24.581 -6.006 12.213 1.00 22.19 109 LEU A O 1
ATOM 672 N N . THR A 1 84 ? 24.215 -3.816 12.589 1.00 22.23 110 THR A N 1
ATOM 673 C CA . THR A 1 84 ? 24.703 -3.351 11.290 1.00 21.43 110 THR A CA 1
ATOM 674 C C . THR A 1 84 ? 26.015 -4.005 10.854 1.00 22.89 110 THR A C 1
ATOM 675 O O . THR A 1 84 ? 26.957 -4.094 11.635 1.00 23.03 110 THR A O 1
ATOM 679 N N . GLY A 1 85 ? 26.057 -4.467 9.607 1.00 21.21 111 GLY A N 1
ATOM 680 C CA . GLY A 1 85 ? 27.304 -4.941 9.004 1.00 21.75 111 GLY A CA 1
ATOM 681 C C . GLY A 1 85 ? 27.842 -6.260 9.532 1.00 22.82 111 GLY A C 1
ATOM 682 O O . GLY A 1 85 ? 29.059 -6.467 9.553 1.00 25.84 111 GLY A O 1
ATOM 683 N N . ASN A 1 86 ? 26.945 -7.139 9.971 1.00 22.47 112 ASN A N 1
ATOM 684 C CA . ASN A 1 86 ? 27.302 -8.509 10.323 1.00 23.24 112 ASN A CA 1
ATOM 685 C C . ASN A 1 86 ? 26.791 -9.457 9.245 1.00 24.12 112 ASN A C 1
ATOM 686 O O . ASN A 1 86 ? 25.641 -9.337 8.822 1.00 24.39 112 ASN A O 1
ATOM 691 N N . PRO A 1 87 ? 27.632 -10.421 8.819 1.00 23.52 113 PRO A N 1
ATOM 692 C CA . PRO A 1 87 ? 27.228 -11.335 7.757 1.00 24.66 113 PRO A CA 1
ATOM 693 C C . PRO A 1 87 ? 26.362 -12.475 8.297 1.00 24.45 113 PRO A C 1
ATOM 694 O O . PRO A 1 87 ? 26.765 -13.647 8.254 1.00 24.72 113 PRO A O 1
ATOM 698 N N . ILE A 1 88 ? 25.175 -12.126 8.788 1.00 24.72 114 ILE A N 1
ATOM 699 C CA . ILE A 1 88 ? 24.312 -13.076 9.483 1.00 26.40 114 ILE A CA 1
ATOM 700 C C . ILE A 1 88 ? 23.772 -14.105 8.496 1.00 27.11 114 ILE A C 1
ATOM 701 O O . ILE A 1 88 ? 23.220 -13.752 7.452 1.00 27.86 114 ILE A O 1
ATOM 706 N N . GLN A 1 89 ? 23.969 -15.374 8.826 1.00 27.43 115 GLN A N 1
ATOM 707 C CA . GLN A 1 89 ? 23.525 -16.464 7.969 1.00 28.46 115 GLN A CA 1
ATOM 708 C C . GLN A 1 89 ? 22.598 -17.428 8.680 1.00 28.52 115 GLN A C 1
ATOM 709 O O . GLN A 1 89 ? 21.855 -18.172 8.037 1.00 28.56 115 GLN A O 1
ATOM 715 N N . SER A 1 90 ? 22.632 -17.400 10.009 1.00 28.57 116 SER A N 1
ATOM 716 C CA . SER A 1 90 ? 21.717 -18.191 10.818 1.00 28.78 116 SER A CA 1
ATOM 717 C C . SER A 1 90 ? 21.164 -17.354 11.968 1.00 27.71 116 SER A C 1
ATOM 718 O O . SER A 1 90 ? 21.882 -17.011 12.910 1.00 28.45 116 SER A O 1
ATOM 721 N N . LEU A 1 91 ? 19.883 -17.019 11.866 1.00 27.00 117 LEU A N 1
ATOM 722 C CA . LEU A 1 91 ? 19.178 -16.318 12.920 1.00 25.78 117 LEU A CA 1
ATOM 723 C C . LEU A 1 91 ? 18.115 -17.263 13.477 1.00 24.24 117 LEU A C 1
ATOM 724 O O . LEU A 1 91 ? 17.124 -17.558 12.806 1.00 24.84 117 LEU A O 1
ATOM 729 N N . ALA A 1 92 ? 18.331 -17.751 14.698 1.00 22.92 118 ALA A N 1
ATOM 730 C CA . ALA A 1 92 ? 17.410 -18.700 15.314 1.00 21.36 118 ALA A CA 1
ATOM 731 C C . ALA A 1 92 ? 16.024 -18.085 15.496 1.00 20.00 118 ALA A C 1
ATOM 732 O O . ALA A 1 92 ? 15.893 -16.875 15.642 1.00 20.96 118 ALA A O 1
ATOM 734 N N . LEU A 1 93 ? 14.995 -18.928 15.497 1.00 20.99 119 LEU A N 1
ATOM 735 C CA . LEU A 1 93 ? 13.612 -18.462 15.625 1.00 22.00 119 LEU A CA 1
ATOM 736 C C . LEU A 1 93 ? 13.410 -17.684 16.923 1.00 21.49 119 LEU A C 1
ATOM 737 O O . LEU A 1 93 ? 12.591 -16.767 16.986 1.00 21.62 119 LEU A O 1
ATOM 742 N N . GLY A 1 94 ? 14.171 -18.060 17.948 1.00 21.05 120 GLY A N 1
ATOM 743 C CA . GLY A 1 94 ? 14.137 -17.374 19.234 1.00 20.17 120 GLY A CA 1
ATOM 744 C C . GLY A 1 94 ? 15.341 -16.487 19.473 1.00 20.33 120 GLY A C 1
ATOM 745 O O . GLY A 1 94 ? 15.673 -16.188 20.620 1.00 20.35 120 GLY A O 1
ATOM 746 N N . ALA A 1 95 ? 15.993 -16.055 18.392 1.00 19.45 121 ALA A N 1
ATOM 747 C CA . ALA A 1 95 ? 17.160 -15.175 18.494 1.00 20.22 121 ALA A CA 1
ATOM 748 C C . ALA A 1 95 ? 16.881 -13.947 19.364 1.00 21.06 121 ALA A C 1
ATOM 749 O O . ALA A 1 95 ? 17.763 -13.483 20.092 1.00 22.59 121 ALA A O 1
ATOM 751 N N . PHE A 1 96 ? 15.662 -13.422 19.271 1.00 19.16 122 PHE A N 1
ATOM 752 C CA . PHE A 1 96 ? 15.299 -12.194 19.979 1.00 20.50 122 PHE A CA 1
ATOM 753 C C . PHE A 1 96 ? 14.384 -12.433 21.185 1.00 20.69 122 PHE A C 1
ATOM 754 O O . PHE A 1 96 ? 13.741 -11.504 21.685 1.00 21.95 122 PHE A O 1
ATOM 762 N N . SER A 1 97 ? 14.357 -13.673 21.667 1.00 20.13 123 SER A N 1
ATOM 763 C CA . SER A 1 97 ? 13.643 -14.013 22.892 1.00 21.17 123 SER A CA 1
ATOM 764 C C . SER A 1 97 ? 14.127 -13.127 24.045 1.00 21.35 123 SER A C 1
ATOM 765 O O . SER A 1 97 ? 15.319 -12.847 24.163 1.00 20.79 123 SER A O 1
ATOM 768 N N . GLY A 1 98 ? 13.197 -12.682 24.882 1.00 21.69 124 GLY A N 1
ATOM 769 C CA . GLY A 1 98 ? 13.548 -11.953 26.098 1.00 21.57 124 GLY A CA 1
ATOM 770 C C . GLY A 1 98 ? 13.623 -10.447 25.936 1.00 21.07 124 GLY A C 1
ATOM 771 O O . GLY A 1 98 ? 13.701 -9.713 26.930 1.00 20.73 124 GLY A O 1
ATOM 772 N N . LEU A 1 99 ? 13.590 -9.980 24.687 1.00 21.73 125 LEU A N 1
ATOM 773 C CA . LEU A 1 99 ? 13.743 -8.554 24.398 1.00 22.25 125 LEU A CA 1
ATOM 774 C C . LEU A 1 99 ? 12.410 -7.805 24.549 1.00 21.99 125 LEU A C 1
ATOM 775 O O . LEU A 1 99 ? 11.890 -7.206 23.601 1.00 22.31 125 LEU A O 1
ATOM 780 N N . SER A 1 100 ? 11.904 -7.832 25.779 1.00 21.71 126 SER A N 1
ATOM 781 C CA . SER A 1 100 ? 10.578 -7.325 26.145 1.00 24.03 126 SER A CA 1
ATOM 782 C C . SER A 1 100 ? 10.409 -5.813 26.058 1.00 22.88 126 SER A C 1
ATOM 783 O O . SER A 1 100 ? 9.274 -5.317 26.129 1.00 23.05 126 SER A O 1
ATOM 786 N N . SER A 1 101 ? 11.517 -5.082 25.947 1.00 22.05 127 SER A N 1
ATOM 787 C CA . SER A 1 101 ? 11.474 -3.617 25.861 1.00 21.68 127 SER A CA 1
ATOM 788 C C . SER A 1 1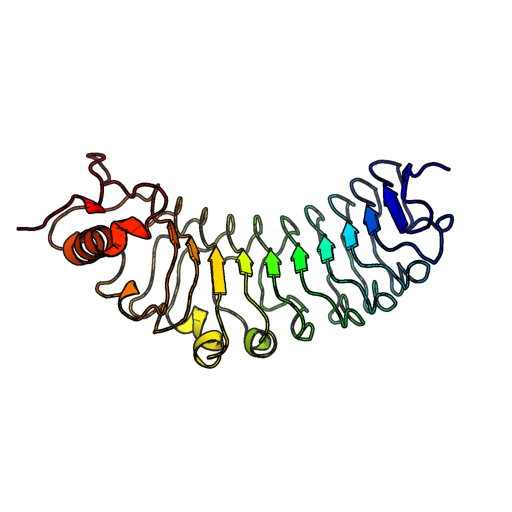01 ? 11.988 -3.035 24.539 1.00 21.49 127 SER A C 1
ATOM 789 O O . SER A 1 101 ? 12.057 -1.812 24.399 1.00 20.87 127 SER A O 1
ATOM 792 N N . LEU A 1 102 ? 12.362 -3.892 23.585 1.00 20.10 128 LEU A N 1
ATOM 793 C CA . LEU A 1 102 ? 13.022 -3.409 22.371 1.00 21.42 128 LEU A CA 1
ATOM 794 C C . LEU A 1 102 ? 12.163 -2.416 21.578 1.00 21.57 128 LEU A C 1
ATOM 795 O O . LEU A 1 102 ? 11.023 -2.709 21.228 1.00 20.84 128 LEU A O 1
ATOM 800 N N . GLN A 1 103 ? 12.734 -1.250 21.288 1.00 22.06 129 GLN A N 1
ATOM 801 C CA . GLN A 1 103 ? 12.032 -0.226 20.522 1.00 22.25 129 GLN A CA 1
ATOM 802 C C . GLN A 1 103 ? 12.687 0.036 19.175 1.00 22.43 129 GLN A C 1
ATOM 803 O O . GLN A 1 103 ? 12.017 0.451 18.232 1.00 22.07 129 GLN A O 1
ATOM 809 N N . LYS A 1 104 ? 13.990 -0.204 19.087 1.00 22.47 130 LYS A N 1
ATOM 810 C CA . LYS A 1 104 ? 14.712 0.060 17.852 1.00 23.43 130 LYS A CA 1
ATOM 811 C C . LYS A 1 104 ? 15.659 -1.076 17.508 1.00 23.33 130 LYS A C 1
ATOM 812 O O . LYS A 1 104 ? 16.565 -1.393 18.279 1.00 23.63 130 LYS A O 1
ATOM 818 N N . LEU A 1 105 ? 15.418 -1.690 16.350 1.00 21.89 131 LEU A N 1
ATOM 819 C CA . LEU A 1 105 ? 16.269 -2.761 15.842 1.00 21.57 131 LEU A CA 1
ATOM 820 C C . LEU A 1 105 ? 16.928 -2.308 14.550 1.00 22.94 131 LEU A C 1
ATOM 821 O O . LEU A 1 105 ? 16.241 -2.046 13.565 1.00 22.48 131 LEU A O 1
ATOM 826 N N . VAL A 1 106 ? 18.255 -2.225 14.572 1.00 22.27 132 VAL A N 1
ATOM 827 C CA . VAL A 1 106 ? 19.031 -1.784 13.410 1.00 23.14 132 VAL A CA 1
ATOM 828 C C . VAL A 1 106 ? 19.775 -2.985 12.829 1.00 23.85 132 VAL A C 1
ATOM 829 O O . VAL A 1 106 ? 20.720 -3.506 13.430 1.00 24.66 132 VAL A O 1
ATOM 833 N N . ALA A 1 107 ? 19.324 -3.428 11.663 1.00 23.75 133 ALA A N 1
ATOM 834 C CA . ALA A 1 107 ? 19.883 -4.611 11.012 1.00 23.24 133 ALA A CA 1
ATOM 835 C C . ALA A 1 107 ? 20.313 -4.268 9.584 1.00 23.15 133 ALA A C 1
ATOM 836 O O . ALA A 1 107 ? 20.077 -5.034 8.649 1.00 24.59 133 ALA A O 1
ATOM 838 N N . VAL A 1 108 ? 20.940 -3.103 9.443 1.00 24.61 134 VAL A N 1
ATOM 839 C CA . VAL A 1 108 ? 21.491 -2.622 8.174 1.00 24.06 134 VAL A CA 1
ATOM 840 C C . VAL A 1 108 ? 22.616 -3.544 7.716 1.00 24.45 134 VAL A C 1
ATOM 841 O O . VAL A 1 108 ? 23.454 -3.942 8.521 1.00 23.74 134 VAL A O 1
ATOM 845 N N . GLU A 1 109 ? 22.621 -3.899 6.428 1.00 23.94 135 GLU A N 1
ATOM 846 C CA . GLU A 1 109 ? 23.708 -4.694 5.854 1.00 24.44 135 GLU A CA 1
ATOM 847 C C . GLU A 1 109 ? 23.974 -5.939 6.705 1.00 25.29 135 GLU A C 1
ATOM 848 O O . GLU A 1 109 ? 25.079 -6.137 7.219 1.00 24.75 135 GLU A O 1
ATOM 854 N N . THR A 1 110 ? 22.935 -6.748 6.882 1.00 24.94 136 THR A N 1
ATOM 855 C CA . THR A 1 110 ? 23.041 -7.995 7.640 1.00 26.09 136 THR A CA 1
ATOM 856 C C . THR A 1 110 ? 22.702 -9.188 6.764 1.00 26.92 136 THR A C 1
ATOM 857 O O . THR A 1 110 ? 22.309 -10.239 7.276 1.00 28.00 136 THR A O 1
ATOM 861 N N . ASN A 1 111 ? 22.843 -9.018 5.446 1.00 26.86 137 ASN A N 1
ATOM 862 C CA . ASN A 1 111 ? 22.651 -10.125 4.509 1.00 28.65 137 ASN A CA 1
ATOM 863 C C . ASN A 1 111 ? 21.190 -10.626 4.509 1.00 28.04 137 ASN A C 1
ATOM 864 O O . ASN A 1 111 ? 20.916 -11.796 4.247 1.00 28.96 137 ASN A O 1
ATOM 869 N N . LEU A 1 112 ? 20.257 -9.720 4.802 1.00 26.64 138 LEU A N 1
ATOM 870 C CA . LEU A 1 112 ? 18.835 -10.055 4.899 1.00 25.86 138 LEU A CA 1
ATOM 871 C C . LEU A 1 112 ? 18.196 -10.103 3.512 1.00 25.86 138 LEU A C 1
ATOM 872 O O . LEU A 1 112 ? 18.259 -9.124 2.758 1.00 25.40 138 LEU A O 1
ATOM 877 N N . ALA A 1 113 ? 17.574 -11.238 3.187 1.00 24.88 139 ALA A N 1
ATOM 878 C CA . ALA A 1 113 ? 16.991 -11.457 1.860 1.00 26.03 139 ALA A CA 1
ATOM 879 C C . ALA A 1 113 ? 15.464 -11.427 1.851 1.00 26.99 139 ALA A C 1
ATOM 880 O O . ALA A 1 113 ? 14.848 -11.299 0.788 1.00 27.39 139 ALA A O 1
ATOM 882 N N . SER A 1 114 ? 14.861 -11.557 3.029 1.00 27.34 140 SER A N 1
ATOM 883 C CA . SER A 1 114 ? 13.403 -11.566 3.158 1.00 28.56 140 SER A CA 1
ATOM 884 C C . SER A 1 114 ? 12.950 -11.244 4.572 1.00 29.16 140 SER A C 1
ATOM 885 O O . SER A 1 114 ? 13.595 -11.630 5.546 1.00 29.90 140 SER A O 1
ATOM 888 N N . LEU A 1 115 ? 11.824 -10.549 4.676 1.00 27.95 141 LEU A N 1
ATOM 889 C CA . LEU A 1 115 ? 11.224 -10.267 5.973 1.00 26.95 141 LEU A CA 1
ATOM 890 C C . LEU A 1 115 ? 10.417 -11.453 6.485 1.00 27.58 141 LEU A C 1
ATOM 891 O O . LEU A 1 115 ? 10.115 -11.521 7.668 1.00 26.70 141 LEU A O 1
ATOM 896 N N . GLU A 1 116 ? 10.069 -12.378 5.590 1.00 28.33 142 GLU A N 1
ATOM 897 C CA . GLU A 1 116 ? 9.241 -13.532 5.952 1.00 31.48 142 GLU A CA 1
ATOM 898 C C . GLU A 1 116 ? 9.908 -14.377 7.031 1.00 31.07 142 GLU A C 1
ATOM 899 O O . GLU A 1 116 ? 9.269 -14.754 8.012 1.00 32.94 142 GLU A O 1
ATOM 905 N N . ASN A 1 117 ? 11.199 -14.644 6.847 1.00 32.77 143 ASN A N 1
ATOM 906 C CA . ASN A 1 117 ? 11.982 -15.491 7.756 1.00 34.22 143 ASN A CA 1
ATOM 907 C C . ASN A 1 117 ? 12.439 -14.798 9.039 1.00 32.11 143 ASN A C 1
ATOM 908 O O . ASN A 1 117 ? 12.929 -15.453 9.957 1.00 32.26 143 ASN A O 1
ATOM 913 N N . PHE A 1 118 ? 12.260 -13.478 9.091 1.00 28.66 144 PHE A N 1
ATOM 914 C CA . PHE A 1 118 ? 12.897 -12.612 10.077 1.00 24.64 144 PHE A CA 1
ATOM 915 C C . PHE A 1 118 ? 12.126 -12.676 11.401 1.00 24.25 144 PHE A C 1
ATOM 916 O O . PHE A 1 118 ? 10.984 -12.232 11.477 1.00 23.59 144 PHE A O 1
ATOM 924 N N . PRO A 1 119 ? 12.750 -13.240 12.450 1.00 23.74 145 PRO A N 1
ATOM 925 C CA . PRO A 1 119 ? 12.016 -13.623 13.654 1.00 22.65 145 PRO A CA 1
ATOM 926 C C . PRO A 1 119 ? 11.768 -12.485 14.660 1.00 23.25 145 PRO A C 1
ATOM 927 O O . PRO A 1 119 ? 12.189 -12.573 15.819 1.00 21.36 145 PRO A O 1
ATOM 931 N N . ILE A 1 120 ? 11.052 -11.451 14.222 1.00 21.81 146 ILE A N 1
ATOM 932 C CA . ILE A 1 120 ? 10.786 -10.276 15.050 1.00 21.07 146 ILE A CA 1
ATOM 933 C C . ILE A 1 120 ? 9.305 -10.105 15.422 1.00 20.41 146 ILE A C 1
ATOM 934 O O . ILE A 1 120 ? 8.934 -9.102 16.050 1.00 21.17 146 ILE A O 1
ATOM 939 N N . GLY A 1 121 ? 8.475 -11.077 15.036 1.00 19.08 147 GLY A N 1
ATOM 940 C CA . GLY A 1 121 ? 7.020 -11.006 15.220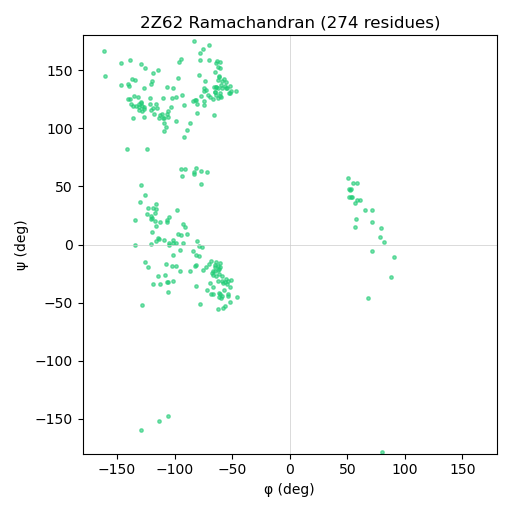 1.00 20.49 147 GLY A CA 1
ATOM 941 C C . GLY A 1 121 ? 6.515 -10.890 16.649 1.00 20.76 147 GLY A C 1
ATOM 942 O O . GLY A 1 121 ? 5.356 -10.528 16.878 1.00 21.72 147 GLY A O 1
ATOM 943 N N . HIS A 1 122 ? 7.380 -11.189 17.620 1.00 20.81 148 HIS A N 1
ATOM 944 C CA . HIS A 1 122 ? 6.995 -11.090 19.025 1.00 21.92 148 HIS A CA 1
ATOM 945 C C . HIS A 1 122 ? 7.453 -9.797 19.711 1.00 22.40 148 HIS A C 1
ATOM 946 O O . HIS A 1 122 ? 7.207 -9.597 20.900 1.00 23.64 148 HIS A O 1
ATOM 953 N N . LEU A 1 123 ? 8.104 -8.913 18.959 1.00 22.76 149 LEU A N 1
ATOM 954 C CA . LEU A 1 123 ? 8.641 -7.678 19.531 1.00 21.36 149 LEU A CA 1
ATOM 955 C C . LEU A 1 123 ? 7.602 -6.565 19.431 1.00 21.38 149 LEU A C 1
ATOM 956 O O . LEU A 1 123 ? 7.801 -5.577 18.730 1.00 21.79 149 LEU A O 1
ATOM 961 N N . LYS A 1 124 ? 6.490 -6.746 20.145 1.00 22.10 150 LYS A N 1
ATOM 962 C CA . LYS A 1 124 ? 5.346 -5.825 20.061 1.00 22.71 150 LYS A CA 1
ATOM 963 C C . LYS A 1 124 ? 5.677 -4.385 20.464 1.00 22.45 150 LYS A C 1
ATOM 964 O O . LYS A 1 124 ? 4.943 -3.459 20.101 1.00 22.48 150 LYS A O 1
ATOM 970 N N . THR A 1 125 ? 6.779 -4.199 21.192 1.00 20.22 151 THR A N 1
ATOM 971 C CA . THR A 1 125 ? 7.223 -2.859 21.609 1.00 21.53 151 THR A CA 1
ATOM 972 C C . THR A 1 125 ? 7.992 -2.074 20.532 1.00 21.80 151 THR A C 1
ATOM 973 O O . THR A 1 125 ? 8.260 -0.875 20.697 1.00 21.38 151 THR A O 1
ATOM 977 N N . LEU A 1 126 ? 8.332 -2.746 19.434 1.00 21.40 152 LEU A N 1
ATOM 978 C CA . LEU A 1 126 ? 9.171 -2.156 18.383 1.00 21.76 152 LEU A CA 1
ATOM 979 C C . LEU A 1 126 ? 8.558 -0.906 17.744 1.00 22.66 152 LEU A C 1
ATOM 980 O O . LEU A 1 126 ? 7.414 -0.929 17.284 1.00 23.61 152 LEU A O 1
ATOM 985 N N . LYS A 1 127 ? 9.342 0.169 17.718 1.00 22.14 153 LYS A N 1
ATOM 986 C CA . LYS A 1 127 ? 8.946 1.430 17.094 1.00 23.23 153 LYS A CA 1
ATOM 987 C C . LYS A 1 127 ? 9.684 1.656 15.778 1.00 23.73 153 LYS A C 1
ATOM 988 O O . LYS A 1 127 ? 9.143 2.269 14.856 1.00 24.78 153 LYS A O 1
ATOM 994 N N . GLU A 1 128 ? 10.919 1.167 15.690 1.00 22.84 154 GLU A N 1
ATOM 995 C CA . GLU A 1 128 ? 11.722 1.387 14.488 1.00 24.21 154 GLU A CA 1
ATOM 996 C C . GLU A 1 128 ? 12.427 0.119 14.036 1.00 23.74 154 GLU A C 1
ATOM 997 O O . GLU A 1 128 ? 13.095 -0.543 14.826 1.00 23.46 154 GLU A O 1
ATOM 1003 N N . LEU A 1 129 ? 12.247 -0.210 12.762 1.00 21.98 155 LEU A N 1
ATOM 1004 C CA . LEU A 1 129 ? 12.974 -1.292 12.131 1.00 21.69 155 LEU A CA 1
ATOM 1005 C C . LEU A 1 129 ? 13.758 -0.736 10.953 1.00 22.70 155 LEU A C 1
ATOM 1006 O O . LEU A 1 129 ? 13.178 -0.238 9.980 1.00 23.70 155 LEU A O 1
ATOM 1011 N N . ASN A 1 130 ? 15.081 -0.815 11.063 1.00 22.61 156 ASN A N 1
ATOM 1012 C CA . ASN A 1 130 ? 15.975 -0.375 10.006 1.00 21.54 156 ASN A CA 1
ATOM 1013 C C . ASN A 1 130 ? 16.636 -1.578 9.336 1.00 23.11 156 ASN A C 1
ATOM 1014 O O . ASN A 1 130 ? 17.543 -2.196 9.896 1.00 23.02 156 ASN A O 1
ATOM 1019 N N . VAL A 1 131 ? 16.155 -1.903 8.137 1.00 22.63 157 VAL A N 1
ATOM 1020 C CA . VAL A 1 131 ? 16.720 -2.987 7.335 1.00 22.80 157 VAL A CA 1
ATOM 1021 C C . VAL A 1 131 ? 17.258 -2.455 5.995 1.00 22.24 157 VAL A C 1
ATOM 1022 O O . VAL A 1 131 ? 17.247 -3.154 4.978 1.00 23.00 157 VAL A O 1
ATOM 1026 N N . ALA A 1 132 ? 17.738 -1.213 6.013 1.00 22.90 158 ALA A N 1
ATOM 1027 C CA . ALA A 1 132 ? 18.382 -0.618 4.829 1.00 21.26 158 ALA A CA 1
ATOM 1028 C C . ALA A 1 132 ? 19.649 -1.376 4.431 1.00 22.58 158 ALA A C 1
ATOM 1029 O O . ALA A 1 132 ? 20.236 -2.081 5.251 1.00 21.33 158 ALA A O 1
ATOM 1031 N N . HIS A 1 133 ? 20.049 -1.237 3.163 1.00 21.44 159 HIS A N 1
ATOM 1032 C CA . HIS A 1 133 ? 21.277 -1.857 2.646 1.00 22.36 159 HIS A CA 1
ATOM 1033 C C . HIS A 1 133 ? 21.253 -3.378 2.813 1.00 22.13 159 HIS A C 1
ATOM 1034 O O . HIS A 1 133 ? 22.169 -3.978 3.386 1.00 21.79 159 HIS A O 1
ATOM 1041 N N . ASN A 1 134 ? 20.186 -3.997 2.326 1.00 22.12 160 ASN A N 1
ATOM 1042 C CA . ASN A 1 134 ? 20.081 -5.448 2.363 1.00 21.55 160 ASN A CA 1
ATOM 1043 C C . ASN A 1 134 ? 19.723 -6.001 0.984 1.00 22.81 160 ASN A C 1
ATOM 1044 O O . ASN A 1 134 ? 19.944 -5.325 -0.022 1.00 22.78 160 ASN A O 1
ATOM 1049 N N . LEU A 1 135 ? 19.197 -7.221 0.940 1.00 22.55 161 LEU A N 1
ATOM 1050 C CA . LEU A 1 135 ? 18.966 -7.918 -0.330 1.00 22.83 161 LEU A CA 1
ATOM 1051 C C . LEU A 1 135 ? 17.497 -8.271 -0.539 1.00 23.76 161 LEU A C 1
ATOM 1052 O O . LEU A 1 135 ? 17.167 -9.198 -1.290 1.00 23.15 161 LEU A O 1
ATOM 1057 N N . ILE A 1 136 ? 16.617 -7.523 0.115 1.00 22.61 162 ILE A N 1
ATOM 1058 C CA . ILE A 1 136 ? 15.184 -7.796 0.071 1.00 23.46 162 ILE A CA 1
ATOM 1059 C C . ILE A 1 136 ? 14.627 -7.450 -1.303 1.00 23.86 162 ILE A C 1
ATOM 1060 O O . ILE A 1 136 ? 14.859 -6.357 -1.811 1.00 22.68 162 ILE A O 1
ATOM 1065 N N . GLN A 1 137 ? 13.910 -8.398 -1.910 1.00 25.07 163 GLN A N 1
ATOM 1066 C CA . GLN A 1 137 ? 13.375 -8.205 -3.264 1.00 25.91 163 GLN A CA 1
ATOM 1067 C C . GLN A 1 137 ? 11.884 -7.874 -3.277 1.00 26.51 163 GLN A C 1
ATOM 1068 O O . GLN A 1 137 ? 11.359 -7.366 -4.270 1.00 27.27 163 GLN A O 1
ATOM 1074 N N . SER A 1 138 ? 11.204 -8.166 -2.175 1.00 25.37 164 SER A N 1
ATOM 1075 C CA . SER A 1 138 ? 9.760 -7.997 -2.099 1.00 25.50 164 SER A CA 1
ATOM 1076 C C . SER A 1 138 ? 9.358 -7.033 -0.989 1.00 25.45 164 SER A C 1
ATOM 1077 O O . SER A 1 138 ? 9.908 -7.082 0.110 1.00 26.64 164 SER A O 1
ATOM 1080 N N . PHE A 1 139 ? 8.388 -6.174 -1.278 1.00 24.22 165 PHE A N 1
ATOM 1081 C CA . PHE A 1 139 ? 7.845 -5.264 -0.281 1.00 25.95 165 PHE A CA 1
ATOM 1082 C C . PHE A 1 139 ? 6.594 -5.856 0.376 1.00 26.67 165 PHE A C 1
ATOM 1083 O O . PHE A 1 139 ? 5.902 -5.187 1.138 1.00 27.66 165 PHE A O 1
ATOM 1091 N N . LYS A 1 140 ? 6.303 -7.120 0.076 1.00 25.82 166 LYS A N 1
ATOM 1092 C CA . LYS A 1 140 ? 5.175 -7.789 0.707 1.00 25.84 166 LYS A CA 1
ATOM 1093 C C . LYS A 1 140 ? 5.467 -7.937 2.197 1.00 25.99 166 LYS A C 1
ATOM 1094 O O . LYS A 1 140 ? 6.367 -8.677 2.598 1.00 28.14 166 LYS A O 1
ATOM 1100 N N . LEU A 1 141 ? 4.711 -7.213 3.014 1.00 24.41 167 LEU A N 1
ATOM 1101 C CA . LEU A 1 141 ? 4.926 -7.246 4.453 1.00 23.60 167 LEU A CA 1
ATOM 1102 C C . LEU A 1 141 ? 4.237 -8.467 5.043 1.00 23.38 167 LEU A C 1
ATOM 1103 O O . LEU A 1 141 ? 3.038 -8.664 4.838 1.00 22.85 167 LEU A O 1
ATOM 1108 N N . PRO A 1 142 ? 5.005 -9.307 5.758 1.00 22.97 168 PRO A N 1
ATOM 1109 C CA . PRO A 1 142 ? 4.473 -10.541 6.348 1.00 23.63 168 PRO A CA 1
ATOM 1110 C C . PRO A 1 142 ? 3.357 -10.300 7.350 1.00 23.11 168 PRO A C 1
ATOM 1111 O O . PRO A 1 142 ? 3.260 -9.220 7.935 1.00 22.58 168 PRO A O 1
ATOM 1115 N N . GLU A 1 143 ? 2.532 -11.321 7.565 1.00 23.86 169 GLU A N 1
ATOM 1116 C CA . GLU A 1 143 ? 1.417 -11.238 8.498 1.00 24.95 169 GLU A CA 1
ATOM 1117 C C . GLU A 1 143 ? 1.811 -10.783 9.897 1.00 23.32 169 GLU A C 1
ATOM 1118 O O . GLU A 1 143 ? 1.023 -10.118 10.569 1.00 23.31 169 GLU A O 1
ATOM 1124 N N . TYR A 1 144 ? 3.024 -11.120 10.332 1.00 21.44 170 TYR A N 1
ATOM 1125 C CA . TYR A 1 144 ? 3.450 -10.772 11.695 1.00 21.76 170 TYR A CA 1
ATOM 1126 C C . TYR A 1 144 ? 3.541 -9.276 11.937 1.00 20.66 170 TYR A C 1
ATOM 1127 O O . TYR A 1 144 ? 3.594 -8.837 13.089 1.00 21.46 170 TYR A O 1
ATOM 1136 N N . PHE A 1 145 ? 3.545 -8.481 10.865 1.00 21.55 171 PHE A N 1
ATOM 1137 C CA . PHE A 1 145 ? 3.502 -7.032 11.030 1.00 20.96 171 PHE A CA 1
ATOM 1138 C C . PHE A 1 145 ? 2.264 -6.558 11.794 1.00 20.77 171 PHE A C 1
ATOM 1139 O O . PHE A 1 145 ? 2.309 -5.532 12.462 1.00 21.56 171 PHE A O 1
ATOM 1147 N N . SER A 1 146 ? 1.176 -7.329 11.731 1.00 20.38 172 SER A N 1
ATOM 1148 C CA . SER A 1 146 ? -0.010 -7.013 12.528 1.00 22.58 172 SER A CA 1
ATOM 1149 C C . SER A 1 146 ? 0.258 -7.065 14.046 1.00 22.87 172 SER A C 1
ATOM 1150 O O . SER A 1 146 ? -0.479 -6.451 14.822 1.00 22.90 172 SER A O 1
ATOM 1153 N N . ASN A 1 147 ? 1.307 -7.790 14.452 1.00 22.36 173 ASN A N 1
ATOM 1154 C CA . ASN A 1 147 ? 1.754 -7.814 15.855 1.00 23.08 173 ASN A CA 1
ATOM 1155 C C . ASN A 1 147 ? 2.493 -6.545 16.267 1.00 23.22 173 ASN A C 1
ATOM 1156 O O . ASN A 1 147 ? 2.595 -6.239 17.457 1.00 24.36 173 ASN A O 1
ATOM 1161 N N . LEU A 1 148 ? 3.020 -5.826 15.275 1.00 22.17 174 LEU A N 1
ATOM 1162 C CA . LEU A 1 148 ? 3.880 -4.668 15.506 1.00 21.90 174 LEU A CA 1
ATOM 1163 C C . LEU A 1 148 ? 3.085 -3.362 15.495 1.00 22.88 174 LEU A C 1
ATOM 1164 O O . LEU A 1 148 ? 3.296 -2.481 14.648 1.00 22.24 174 LEU A O 1
ATOM 1169 N N . THR A 1 149 ? 2.201 -3.245 16.485 1.00 23.47 175 THR A N 1
ATOM 1170 C CA . THR A 1 149 ? 1.236 -2.146 16.586 1.00 25.51 175 THR A CA 1
ATOM 1171 C C . THR A 1 149 ? 1.850 -0.831 17.068 1.00 26.38 175 THR A C 1
ATOM 1172 O O . THR A 1 149 ? 1.160 0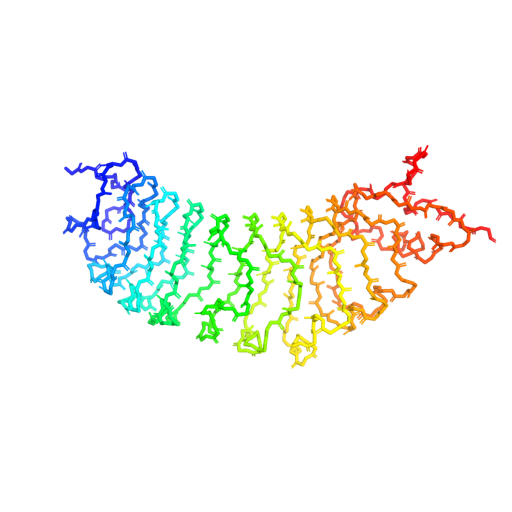.188 17.148 1.00 27.30 175 THR A O 1
ATOM 1176 N N . ASN A 1 150 ? 3.143 -0.848 17.379 1.00 24.82 176 ASN A N 1
ATOM 1177 C CA . ASN A 1 150 ? 3.848 0.372 17.768 1.00 24.44 176 ASN A CA 1
ATOM 1178 C C . ASN A 1 150 ? 4.844 0.856 16.709 1.00 25.30 176 ASN A C 1
ATOM 1179 O O . ASN A 1 150 ? 5.548 1.844 16.922 1.00 24.03 176 ASN A O 1
ATOM 1184 N N . LEU A 1 151 ? 4.880 0.171 15.565 1.00 24.80 177 LEU A N 1
ATOM 1185 C CA . LEU A 1 151 ? 5.843 0.496 14.512 1.00 25.33 177 LEU A CA 1
ATOM 1186 C C . LEU A 1 151 ? 5.550 1.868 13.907 1.00 25.95 177 LEU A C 1
ATOM 1187 O O . LEU A 1 151 ? 4.431 2.128 13.455 1.00 25.25 177 LEU A O 1
ATOM 1192 N N . GLU A 1 152 ? 6.563 2.734 13.913 1.00 24.95 178 GLU A N 1
ATOM 1193 C CA . GLU A 1 152 ? 6.429 4.082 13.365 1.00 27.03 178 GLU A CA 1
ATOM 1194 C C . GLU A 1 152 ? 7.479 4.431 12.305 1.00 26.23 178 GLU A C 1
ATOM 1195 O O . GLU A 1 152 ? 7.324 5.409 11.579 1.00 25.36 178 GLU A O 1
ATOM 1201 N N . HIS A 1 153 ? 8.541 3.633 12.217 1.00 24.94 179 HIS A N 1
ATOM 1202 C CA . HIS A 1 153 ? 9.549 3.848 11.186 1.00 25.91 179 HIS A CA 1
ATOM 1203 C C . HIS A 1 153 ? 10.006 2.529 10.583 1.00 26.37 179 HIS A C 1
ATOM 1204 O O . HIS A 1 153 ? 10.418 1.622 11.309 1.00 25.37 179 HIS A O 1
ATOM 1211 N N . LEU A 1 154 ? 9.902 2.425 9.259 1.00 24.69 180 LEU A N 1
ATOM 1212 C CA . LEU A 1 154 ? 10.386 1.255 8.528 1.00 23.40 180 LEU A CA 1
ATOM 1213 C C . LEU A 1 154 ? 11.298 1.700 7.398 1.00 24.83 180 LEU A C 1
ATOM 1214 O O . LEU A 1 154 ? 10.852 2.364 6.462 1.00 22.50 180 LEU A O 1
ATOM 1219 N N . ASP A 1 155 ? 12.573 1.330 7.499 1.00 23.44 181 ASP A N 1
ATOM 1220 C CA . ASP A 1 155 ? 13.566 1.707 6.499 1.00 22.64 181 ASP A CA 1
ATOM 1221 C C . ASP A 1 155 ? 13.930 0.511 5.625 1.00 23.44 181 ASP A C 1
ATOM 1222 O O . ASP A 1 155 ? 14.586 -0.427 6.079 1.00 24.53 181 ASP A O 1
ATOM 1227 N N . LEU A 1 156 ? 13.490 0.564 4.370 1.00 23.08 182 LEU A N 1
ATOM 1228 C CA . LEU A 1 156 ? 13.794 -0.464 3.378 1.00 22.22 182 LEU A CA 1
ATOM 1229 C C . LEU A 1 156 ? 14.612 0.121 2.226 1.00 21.74 182 LEU A C 1
ATOM 1230 O O . LEU A 1 156 ? 14.680 -0.448 1.140 1.00 23.12 182 LEU A O 1
ATOM 1235 N N . SER A 1 157 ? 15.249 1.260 2.472 1.00 23.06 183 SER A N 1
ATOM 1236 C CA . SER A 1 157 ? 16.085 1.887 1.445 1.00 22.74 183 SER A CA 1
ATOM 1237 C C . SER A 1 157 ? 17.284 1.004 1.084 1.00 23.33 183 SER A C 1
ATOM 1238 O O . SER A 1 157 ? 17.714 0.154 1.873 1.00 22.11 183 SER A O 1
ATOM 1241 N N . SER A 1 158 ? 17.806 1.203 -0.124 1.00 22.18 184 SER A N 1
ATOM 1242 C CA . SER A 1 158 ? 18.964 0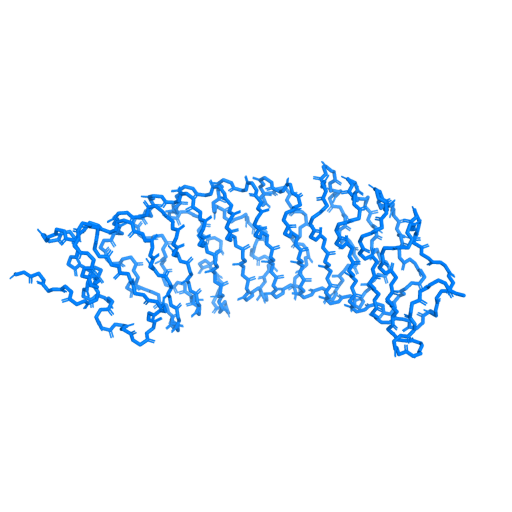.461 -0.610 1.00 22.63 184 SER A CA 1
ATOM 1243 C C . SER A 1 158 ? 18.797 -1.052 -0.509 1.00 23.55 184 SER A C 1
ATOM 1244 O O . SER A 1 158 ? 19.680 -1.757 -0.006 1.00 23.46 184 SER A O 1
ATOM 1247 N N . ASN A 1 159 ? 17.648 -1.536 -0.972 1.00 21.75 185 ASN A N 1
ATOM 1248 C CA . ASN A 1 159 ? 17.416 -2.967 -1.107 1.00 22.60 185 ASN A CA 1
ATOM 1249 C C . ASN A 1 159 ? 17.286 -3.339 -2.583 1.00 22.62 185 ASN A C 1
ATOM 1250 O O . ASN A 1 159 ? 17.877 -2.663 -3.433 1.00 22.85 185 ASN A O 1
ATOM 1255 N N . LYS A 1 160 ? 16.546 -4.403 -2.894 1.00 21.74 186 LYS A N 1
ATOM 1256 C CA . LYS A 1 160 ? 16.466 -4.882 -4.283 1.00 22.35 186 LYS A CA 1
ATOM 1257 C C . LYS A 1 160 ? 15.015 -4.936 -4.776 1.00 21.72 186 LYS A C 1
ATOM 1258 O O . LYS A 1 160 ? 14.649 -5.770 -5.617 1.00 22.27 186 LYS A O 1
ATOM 1264 N N . ILE A 1 161 ? 14.199 -4.026 -4.248 1.00 21.38 187 ILE A N 1
ATOM 1265 C CA . ILE A 1 161 ? 12.768 -3.997 -4.513 1.00 22.23 187 ILE A CA 1
ATOM 1266 C C . ILE A 1 161 ? 12.494 -3.322 -5.855 1.00 22.05 187 ILE A C 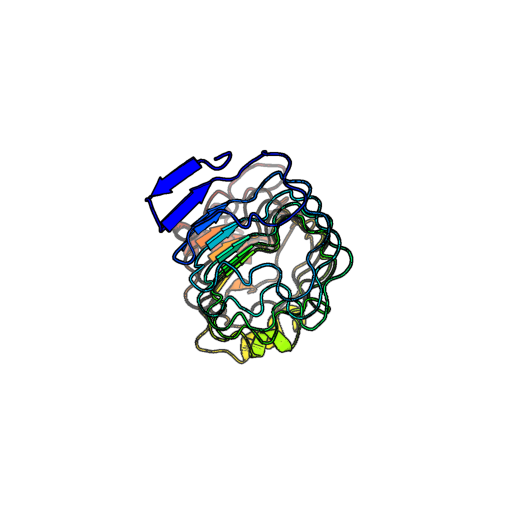1
ATOM 1267 O O . ILE A 1 161 ? 12.860 -2.163 -6.063 1.00 22.70 187 ILE A O 1
ATOM 1272 N N . GLN A 1 162 ? 11.848 -4.064 -6.758 1.00 21.70 188 GLN A N 1
ATOM 1273 C CA . GLN A 1 162 ? 11.553 -3.572 -8.106 1.00 22.53 188 GLN A CA 1
ATOM 1274 C C . GLN A 1 162 ? 10.123 -3.038 -8.264 1.00 22.35 188 GLN A C 1
ATOM 1275 O O . GLN A 1 162 ? 9.837 -2.280 -9.193 1.00 22.01 188 GLN A O 1
ATOM 1281 N N . SER A 1 163 ? 9.238 -3.423 -7.348 1.00 21.53 189 SER A N 1
ATOM 1282 C CA . SER A 1 163 ? 7.820 -3.094 -7.454 1.00 22.17 189 SER A CA 1
ATOM 1283 C C . SER A 1 163 ? 7.177 -2.873 -6.100 1.00 23.16 189 SER A C 1
ATOM 1284 O O . SER A 1 163 ? 7.656 -3.386 -5.084 1.00 22.02 189 SER A O 1
ATOM 1287 N N . ILE A 1 164 ? 6.080 -2.116 -6.110 1.00 22.48 190 ILE A N 1
ATOM 1288 C CA . ILE A 1 164 ? 5.119 -2.108 -5.013 1.00 22.92 190 ILE A CA 1
ATOM 1289 C C . ILE A 1 164 ? 3.785 -2.601 -5.568 1.00 22.45 190 ILE A C 1
ATOM 1290 O O . ILE A 1 164 ? 3.168 -1.943 -6.410 1.00 21.70 190 ILE A O 1
ATOM 1295 N N . TYR A 1 165 ? 3.368 -3.774 -5.117 1.00 22.54 191 TYR A N 1
ATOM 1296 C CA . TYR A 1 165 ? 2.082 -4.330 -5.513 1.00 23.96 191 TYR A CA 1
ATOM 1297 C C . TYR A 1 165 ? 1.013 -3.981 -4.483 1.00 26.50 191 TYR A C 1
ATOM 1298 O O . TYR A 1 165 ? 1.335 -3.660 -3.336 1.00 27.01 191 TYR A O 1
ATOM 1307 N N . CYS A 1 166 ? -0.257 -4.052 -4.891 1.00 29.82 192 CYS A N 1
ATOM 1308 C CA . CYS A 1 166 ? -1.391 -3.756 -4.005 1.00 33.79 192 CYS A CA 1
ATOM 1309 C C . CYS A 1 166 ? -1.390 -4.541 -2.706 1.00 34.28 192 CYS A C 1
ATOM 1310 O O . CYS A 1 166 ? -1.634 -3.986 -1.633 1.00 35.94 192 CYS A O 1
ATOM 1313 N N . THR A 1 167 ? -1.115 -5.835 -2.819 1.00 33.59 193 THR A N 1
ATOM 1314 C CA . THR A 1 167 ? -1.146 -6.753 -1.687 1.00 34.40 193 THR A CA 1
ATOM 1315 C C . THR A 1 167 ? -0.063 -6.459 -0.652 1.00 32.39 193 THR A C 1
ATOM 1316 O O . THR A 1 167 ? -0.206 -6.833 0.512 1.00 33.32 193 THR A O 1
ATOM 1320 N N . ASP A 1 168 ? 1.007 -5.781 -1.077 1.00 30.02 194 ASP A N 1
ATOM 1321 C CA . ASP A 1 168 ? 2.185 -5.575 -0.231 1.00 27.80 194 ASP A CA 1
ATOM 1322 C C . ASP A 1 168 ? 1.874 -4.961 1.133 1.00 27.01 194 ASP A C 1
ATOM 1323 O O . ASP A 1 168 ? 2.412 -5.401 2.145 1.00 26.23 194 ASP A O 1
ATOM 1328 N N . LEU A 1 169 ? 1.000 -3.959 1.155 1.00 26.63 195 LEU A N 1
ATOM 1329 C CA . LEU A 1 169 ? 0.679 -3.252 2.400 1.00 27.45 195 LEU A CA 1
ATOM 1330 C C . LEU A 1 169 ? -0.595 -3.763 3.076 1.00 25.93 195 LEU A C 1
ATOM 1331 O O . LEU A 1 169 ? -1.067 -3.169 4.049 1.00 27.55 195 LEU A O 1
ATOM 1336 N N . ARG A 1 170 ? -1.131 -4.874 2.571 1.00 25.71 196 ARG A N 1
ATOM 1337 C CA . ARG A 1 170 ? -2.377 -5.456 3.071 1.00 26.48 196 ARG A CA 1
ATOM 1338 C C . ARG A 1 170 ? -2.429 -5.523 4.596 1.00 25.99 196 ARG A C 1
ATOM 1339 O O . ARG A 1 170 ? -3.435 -5.153 5.215 1.00 24.96 196 ARG A O 1
ATOM 1347 N N . VAL A 1 171 ? -1.334 -5.976 5.203 1.00 24.08 197 VAL A N 1
ATOM 1348 C CA . VAL A 1 171 ? -1.300 -6.170 6.649 1.00 25.66 197 VAL A CA 1
ATOM 1349 C C . VAL A 1 171 ? -1.515 -4.844 7.394 1.00 26.63 197 VAL A C 1
ATOM 1350 O O . VAL A 1 171 ? -2.111 -4.815 8.467 1.00 28.02 197 VAL A O 1
ATOM 1354 N N . LEU A 1 172 ? -1.077 -3.742 6.794 1.00 26.95 198 LEU A N 1
ATOM 1355 C CA . LEU A 1 172 ? -1.134 -2.440 7.461 1.00 29.34 198 LEU A CA 1
ATOM 1356 C C . LEU A 1 172 ? -2.499 -1.755 7.374 1.00 29.82 198 LEU A C 1
ATOM 1357 O O . LEU A 1 172 ? -2.788 -0.850 8.160 1.00 30.02 198 LEU A O 1
ATOM 1362 N N . HIS A 1 173 ? -3.334 -2.195 6.433 1.00 32.04 199 HIS A N 1
ATOM 1363 C CA . HIS A 1 173 ? -4.648 -1.578 6.211 1.00 33.61 199 HIS A CA 1
ATOM 1364 C C . HIS A 1 173 ? -5.587 -1.726 7.410 1.00 34.81 199 HIS A C 1
ATOM 1365 O O . HIS A 1 173 ? -6.473 -0.891 7.620 1.00 35.70 199 HIS A O 1
ATOM 1372 N N . GLN A 1 174 ? -5.380 -2.784 8.191 1.00 35.51 200 GLN A N 1
ATOM 1373 C CA . GLN A 1 174 ? -6.203 -3.073 9.365 1.00 37.51 200 GLN A CA 1
ATOM 1374 C C . GLN A 1 174 ? -5.667 -2.446 10.661 1.00 35.99 200 GLN A C 1
ATOM 1375 O O . GLN A 1 174 ? -6.091 -2.822 11.756 1.00 35.47 200 GLN A O 1
ATOM 1381 N N . MET A 1 175 ? -4.744 -1.493 10.533 1.00 34.56 201 MET A N 1
ATOM 1382 C CA . MET A 1 175 ? -4.067 -0.910 11.692 1.00 33.21 201 MET A CA 1
ATOM 1383 C C . MET A 1 175 ? -4.216 0.621 11.760 1.00 32.95 201 MET A C 1
ATOM 1384 O O . MET A 1 175 ? -3.309 1.349 11.353 1.00 30.80 201 MET A O 1
ATOM 1389 N N . PRO A 1 176 ? -5.360 1.112 12.286 1.00 34.16 202 PRO A N 1
ATOM 1390 C CA . PRO A 1 176 ? -5.689 2.542 12.408 1.00 34.67 202 PRO A CA 1
ATOM 1391 C C . PRO A 1 176 ? -4.765 3.403 13.269 1.00 34.17 202 PRO A C 1
ATOM 1392 O O . PRO A 1 176 ? -4.707 4.617 13.055 1.00 36.13 202 PRO A O 1
ATOM 1396 N N . LEU A 1 177 ? -4.074 2.811 14.239 1.00 32.16 203 LEU A N 1
ATOM 1397 C CA . LEU A 1 177 ? -3.184 3.590 15.105 1.00 31.81 203 LEU A CA 1
ATOM 1398 C C . LEU A 1 177 ? -1.924 4.010 14.348 1.00 30.19 203 LEU A C 1
ATOM 1399 O O . LEU A 1 177 ? -1.231 4.953 14.748 1.00 30.21 203 LEU A O 1
ATOM 1404 N N . LEU A 1 178 ? -1.647 3.307 13.252 1.00 28.14 204 LEU A N 1
ATOM 1405 C CA . LEU A 1 178 ? -0.428 3.495 12.462 1.00 28.40 204 LEU A CA 1
ATOM 1406 C C . LEU A 1 178 ? -0.189 4.961 12.099 1.00 25.02 204 LEU A C 1
ATOM 1407 O O . LEU A 1 178 ? -1.098 5.653 11.656 1.00 24.87 204 LEU A O 1
ATOM 1412 N N . ASN A 1 179 ? 1.038 5.422 12.315 1.00 23.81 205 ASN A N 1
ATOM 1413 C CA . ASN A 1 179 ? 1.505 6.711 11.823 1.00 24.07 205 ASN A CA 1
ATOM 1414 C C . ASN A 1 179 ? 2.950 6.483 11.393 1.00 25.16 205 ASN A C 1
ATOM 1415 O O . ASN A 1 179 ? 3.884 6.761 12.150 1.00 25.02 205 ASN A O 1
ATOM 1420 N N . LEU A 1 180 ? 3.103 5.962 10.172 1.00 23.25 206 LEU A N 1
ATOM 1421 C CA . LEU A 1 180 ? 4.331 5.305 9.717 1.00 24.21 206 LEU A CA 1
ATOM 1422 C C . LEU A 1 180 ? 5.196 6.181 8.823 1.00 23.28 206 LEU A C 1
ATOM 1423 O O . LEU A 1 180 ? 4.699 6.826 7.899 1.00 23.20 206 LEU A O 1
ATOM 1428 N N . SER A 1 181 ? 6.497 6.185 9.086 1.00 22.61 207 SER A N 1
ATOM 1429 C CA . SER A 1 181 ? 7.459 6.739 8.140 1.00 24.11 207 SER A CA 1
ATOM 1430 C C . SER A 1 181 ? 8.063 5.575 7.363 1.00 24.75 207 SER A C 1
ATOM 1431 O O . SER A 1 181 ? 8.548 4.606 7.959 1.00 25.40 207 SER A O 1
ATOM 1434 N N . LEU A 1 182 ? 8.006 5.668 6.036 1.00 24.22 208 LEU A N 1
ATOM 1435 C CA . LEU A 1 182 ? 8.384 4.558 5.176 1.00 24.37 208 LEU A CA 1
ATOM 1436 C C . LEU A 1 182 ? 9.413 5.007 4.156 1.00 24.83 208 LEU A C 1
ATOM 1437 O O . LEU A 1 182 ? 9.129 5.869 3.312 1.00 24.75 208 LEU A O 1
ATOM 1442 N N . ASP A 1 183 ? 10.607 4.427 4.241 1.00 23.94 209 ASP A N 1
ATOM 1443 C CA . ASP A 1 183 ? 11.670 4.726 3.297 1.00 23.49 209 ASP A CA 1
ATOM 1444 C C . ASP A 1 183 ? 11.859 3.555 2.337 1.00 23.66 209 ASP A C 1
ATOM 1445 O O . ASP A 1 183 ? 12.279 2.473 2.739 1.00 23.88 209 ASP A O 1
ATOM 1450 N N . LEU A 1 184 ? 11.524 3.788 1.069 1.00 22.93 210 LEU A N 1
ATOM 1451 C CA . LEU A 1 184 ? 11.737 2.807 -0.001 1.00 22.49 210 LEU A CA 1
ATOM 1452 C C . LEU A 1 184 ? 12.646 3.383 -1.092 1.00 22.97 210 LEU A C 1
ATOM 1453 O O . LEU A 1 184 ? 12.631 2.922 -2.235 1.00 23.00 210 LEU A O 1
ATOM 1458 N N . SER A 1 185 ? 13.434 4.391 -0.736 1.00 22.60 211 SER A N 1
ATOM 1459 C CA . SER A 1 185 ? 14.319 5.045 -1.701 1.00 22.38 211 SER A CA 1
ATOM 1460 C C . SER A 1 185 ? 15.543 4.180 -2.004 1.00 22.84 211 SER A C 1
ATOM 1461 O O . SER A 1 185 ? 15.805 3.200 -1.303 1.00 22.17 211 SER A O 1
ATOM 1464 N N . LEU A 1 186 ? 16.287 4.551 -3.046 1.00 20.51 212 LEU A N 1
ATOM 1465 C CA . LEU A 1 186 ? 17.508 3.839 -3.449 1.00 21.60 212 LEU A CA 1
ATOM 1466 C C . LEU A 1 186 ? 17.251 2.353 -3.730 1.00 21.34 212 LEU A C 1
ATOM 1467 O O . LEU A 1 186 ? 18.101 1.496 -3.464 1.00 22.29 212 LEU A O 1
ATOM 1472 N N . ASN A 1 187 ? 16.073 2.073 -4.286 1.00 20.45 213 ASN A N 1
ATOM 1473 C CA . ASN A 1 187 ? 15.696 0.741 -4.746 1.00 20.49 213 ASN A CA 1
ATOM 1474 C C . ASN A 1 187 ? 15.529 0.738 -6.263 1.00 20.55 213 ASN A C 1
ATOM 1475 O O . ASN A 1 187 ? 15.193 1.773 -6.832 1.00 21.41 213 ASN A O 1
ATOM 1480 N N . PRO A 1 188 ? 15.785 -0.411 -6.926 1.00 19.18 214 PRO A N 1
ATOM 1481 C CA . PRO A 1 188 ? 15.626 -0.495 -8.384 1.00 20.35 214 PRO A CA 1
ATOM 1482 C C . PRO A 1 188 ? 14.148 -0.619 -8.768 1.00 21.25 214 PRO A C 1
ATOM 1483 O O . PRO A 1 188 ? 13.773 -1.528 -9.515 1.00 21.82 214 PRO A O 1
ATOM 1487 N N . MET A 1 189 ? 13.330 0.298 -8.247 1.00 20.47 215 MET A N 1
ATOM 1488 C CA . MET A 1 189 ? 11.885 0.200 -8.335 1.00 20.9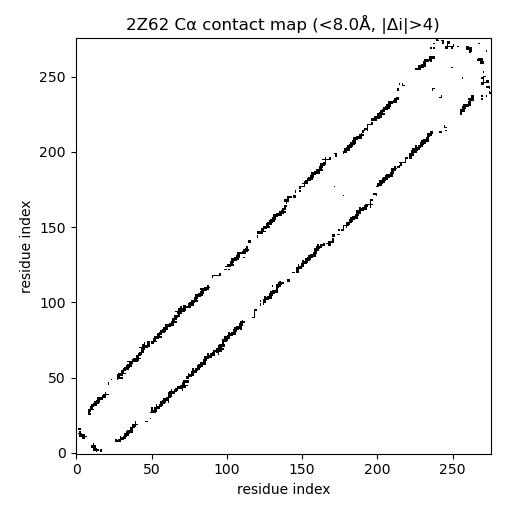4 215 MET A CA 1
ATOM 1489 C C . MET A 1 189 ? 11.372 0.920 -9.570 1.00 20.76 215 MET A C 1
ATOM 1490 O O . MET A 1 189 ? 11.568 2.120 -9.708 1.00 21.47 215 MET A O 1
ATOM 1495 N N . ASN A 1 190 ? 10.708 0.186 -10.454 1.00 19.65 216 ASN A N 1
ATOM 1496 C CA . ASN A 1 190 ? 10.160 0.788 -11.679 1.00 21.17 216 ASN A CA 1
ATOM 1497 C C . ASN A 1 190 ? 8.645 0.652 -11.824 1.00 21.04 216 ASN A C 1
ATOM 1498 O O . ASN A 1 190 ? 8.065 1.118 -12.813 1.00 22.32 216 ASN A O 1
ATOM 1503 N N . PHE A 1 191 ? 8.002 0.021 -10.840 1.00 21.07 217 PHE A N 1
ATOM 1504 C CA . PHE A 1 191 ? 6.571 -0.243 -10.915 1.00 20.97 217 PHE A CA 1
ATOM 1505 C C . PHE A 1 191 ? 5.854 -0.041 -9.589 1.00 21.64 217 PHE A C 1
ATOM 1506 O O . PHE A 1 191 ? 6.222 -0.642 -8.581 1.00 20.07 217 PHE A O 1
ATOM 1514 N N . ILE A 1 192 ? 4.822 0.798 -9.597 1.00 21.02 218 ILE A N 1
ATOM 1515 C CA . ILE A 1 192 ? 3.899 0.879 -8.468 1.00 21.10 218 ILE A CA 1
ATOM 1516 C C . ILE A 1 192 ? 2.510 0.554 -9.001 1.00 21.15 218 ILE A C 1
ATOM 1517 O O . ILE A 1 192 ? 2.028 1.223 -9.921 1.00 22.63 218 ILE A O 1
ATOM 1522 N N . GLN A 1 193 ? 1.894 -0.488 -8.445 1.00 19.95 219 GLN A N 1
ATOM 1523 C CA . GLN A 1 193 ? 0.581 -0.956 -8.903 1.00 20.98 219 GLN A CA 1
ATOM 1524 C C . GLN A 1 193 ? -0.520 -0.001 -8.452 1.00 21.32 219 GLN A C 1
ATOM 1525 O O . GLN A 1 193 ? -0.466 0.517 -7.340 1.00 22.10 219 GLN A O 1
ATOM 1531 N N . PRO A 1 194 ? -1.518 0.259 -9.319 1.00 23.22 220 PRO A N 1
ATOM 1532 C CA . PRO A 1 194 ? -2.655 1.078 -8.884 1.00 23.89 220 PRO A CA 1
ATOM 1533 C C . PRO A 1 194 ? -3.277 0.568 -7.590 1.00 24.90 220 PRO A C 1
ATOM 1534 O O . PRO A 1 194 ? -3.448 -0.642 -7.420 1.00 25.08 220 PRO A O 1
ATOM 1538 N N . GLY A 1 195 ? -3.587 1.492 -6.679 1.00 25.43 221 GLY A N 1
ATOM 1539 C CA . GLY A 1 195 ? -4.220 1.153 -5.403 1.00 26.99 221 GLY A CA 1
ATOM 1540 C C . GLY A 1 195 ? -3.286 0.607 -4.337 1.00 27.17 221 GLY A C 1
ATOM 1541 O O . GLY A 1 195 ? -3.747 0.061 -3.338 1.00 30.22 221 GLY A O 1
ATOM 1542 N N . ALA A 1 196 ? -1.976 0.763 -4.538 1.00 26.54 222 ALA A N 1
ATOM 1543 C CA . ALA A 1 196 ? -0.963 0.195 -3.640 1.00 26.60 222 ALA A CA 1
ATOM 1544 C C . ALA A 1 196 ? -0.979 0.833 -2.251 1.00 28.38 222 ALA A C 1
ATOM 1545 O O . ALA A 1 196 ? -0.729 0.152 -1.244 1.00 27.75 222 ALA A O 1
ATOM 1547 N N . PHE A 1 197 ? -1.242 2.140 -2.210 1.00 27.61 223 PHE A N 1
ATOM 1548 C CA . PHE A 1 197 ? -1.441 2.864 -0.959 1.00 31.28 223 PHE A CA 1
ATOM 1549 C C . PHE A 1 197 ? -2.922 3.229 -0.871 1.00 33.80 223 PHE A C 1
ATOM 1550 O O . PHE A 1 197 ? -3.358 4.212 -1.474 1.00 37.92 223 PHE A O 1
ATOM 1558 N N . LYS A 1 198 ? -3.706 2.438 -0.154 1.00 37.34 224 LYS A N 1
ATOM 1559 C CA . LYS A 1 198 ? -5.106 2.804 0.080 1.00 37.22 224 LYS A CA 1
ATOM 1560 C C . LYS A 1 198 ? -5.367 3.245 1.522 1.00 37.65 224 LYS A C 1
ATOM 1561 O O . LYS A 1 198 ? -5.464 2.429 2.445 1.00 40.81 224 LYS A O 1
ATOM 1567 N N . GLU A 1 199 ? -5.442 4.565 1.668 1.00 35.97 225 GLU A N 1
ATOM 1568 C CA . GLU A 1 199 ? -5.727 5.306 2.907 1.00 33.20 225 GLU A CA 1
ATOM 1569 C C . GLU A 1 199 ? -4.849 5.107 4.155 1.00 32.60 225 GLU A C 1
ATOM 1570 O O . GLU A 1 199 ? -5.214 5.522 5.262 1.00 34.86 225 GLU A O 1
ATOM 1576 N N . ILE A 1 200 ? -3.682 4.500 3.970 1.00 30.36 226 ILE A N 1
ATOM 1577 C CA . ILE A 1 200 ? -2.728 4.338 5.065 1.00 28.74 226 ILE A CA 1
ATOM 1578 C C . ILE A 1 200 ? -2.242 5.716 5.515 1.00 26.87 226 ILE A C 1
ATOM 1579 O O . ILE A 1 200 ? -2.188 6.658 4.713 1.00 25.07 226 ILE A O 1
ATOM 1584 N N . ARG A 1 201 ? -1.931 5.843 6.801 1.00 24.18 227 ARG A N 1
ATOM 1585 C CA . ARG A 1 201 ? -1.317 7.061 7.296 1.00 22.87 227 ARG A CA 1
ATOM 1586 C C . ARG A 1 201 ? 0.200 6.927 7.257 1.00 22.11 227 ARG A C 1
ATOM 1587 O O . ARG A 1 201 ? 0.819 6.416 8.186 1.00 22.94 227 ARG A O 1
ATOM 1595 N N . LEU A 1 202 ? 0.782 7.380 6.154 1.00 22.29 228 LEU A N 1
ATOM 1596 C CA . LEU A 1 202 ? 2.219 7.468 6.017 1.00 22.93 228 LEU A CA 1
ATOM 1597 C C . LEU A 1 202 ? 2.627 8.901 6.305 1.00 23.51 228 LEU A C 1
ATOM 1598 O O . LEU A 1 202 ? 2.394 9.793 5.491 1.00 24.69 228 LEU A O 1
ATOM 1603 N N . LYS A 1 203 ? 3.225 9.119 7.470 1.00 23.14 229 LYS A N 1
ATOM 1604 C CA . LYS A 1 203 ? 3.708 10.440 7.855 1.00 23.84 229 LYS A CA 1
ATOM 1605 C C . LYS A 1 203 ? 4.777 10.896 6.863 1.00 22.51 229 LYS A C 1
ATOM 1606 O O . LYS A 1 203 ? 4.811 12.057 6.452 1.00 22.24 229 LYS A O 1
ATOM 1612 N N . GLU A 1 204 ? 5.646 9.964 6.482 1.00 21.79 230 GLU A N 1
ATOM 1613 C CA . GLU A 1 204 ? 6.704 10.235 5.521 1.00 23.14 230 GLU A CA 1
ATOM 1614 C C . GLU A 1 204 ? 6.802 9.078 4.538 1.00 22.77 230 GLU A C 1
ATOM 1615 O O . GLU A 1 204 ? 6.614 7.918 4.918 1.00 22.55 230 GLU A O 1
ATOM 1621 N N . LEU A 1 205 ? 7.061 9.408 3.273 1.00 22.01 231 LEU A N 1
ATOM 1622 C CA . LEU A 1 205 ? 7.206 8.415 2.218 1.00 22.77 231 LEU A CA 1
ATOM 1623 C C . LEU A 1 205 ? 8.390 8.816 1.345 1.00 22.80 231 LEU A C 1
ATOM 1624 O O . LEU A 1 205 ? 8.398 9.905 0.778 1.00 23.95 231 LEU A O 1
ATOM 1629 N N . ALA A 1 206 ? 9.387 7.943 1.237 1.00 23.28 232 ALA A N 1
ATOM 1630 C CA . ALA A 1 206 ? 10.547 8.237 0.398 1.00 21.89 232 ALA A CA 1
ATOM 1631 C C . ALA A 1 206 ? 10.626 7.233 -0.745 1.00 22.82 232 ALA A C 1
ATOM 1632 O O . ALA A 1 206 ? 10.700 6.028 -0.512 1.00 23.22 232 ALA A O 1
ATOM 1634 N N . LEU A 1 207 ? 10.586 7.749 -1.974 1.00 22.26 233 LEU A N 1
ATOM 1635 C CA . LEU A 1 207 ? 10.637 6.935 -3.188 1.00 21.80 233 LEU A CA 1
ATOM 1636 C C . LEU A 1 207 ? 11.614 7.536 -4.193 1.00 22.88 233 LEU A C 1
ATOM 1637 O O . LEU A 1 207 ? 11.538 7.254 -5.397 1.00 23.83 233 LEU A O 1
ATOM 1642 N N . ASP A 1 208 ? 12.531 8.361 -3.691 1.00 22.28 234 ASP A N 1
ATOM 1643 C CA . ASP A 1 208 ? 13.518 9.026 -4.528 1.00 21.86 234 ASP A CA 1
ATOM 1644 C C . ASP A 1 208 ? 14.643 8.075 -4.901 1.00 23.06 234 ASP A C 1
ATOM 1645 O O . ASP A 1 208 ? 14.880 7.082 -4.215 1.00 21.39 234 ASP A O 1
ATOM 1650 N N . THR A 1 209 ? 15.338 8.410 -5.983 1.00 21.32 235 THR A N 1
ATOM 1651 C CA . THR A 1 209 ? 16.517 7.666 -6.439 1.00 22.94 235 THR A CA 1
ATOM 1652 C C . THR A 1 209 ? 16.189 6.193 -6.728 1.00 22.26 235 THR A C 1
ATOM 1653 O O . THR A 1 209 ? 16.982 5.284 -6.467 1.00 23.57 235 THR A O 1
ATOM 1657 N N . ASN A 1 210 ? 15.003 5.986 -7.290 1.00 22.32 236 ASN A N 1
ATOM 1658 C CA . ASN A 1 210 ? 14.558 4.680 -7.761 1.00 22.22 236 ASN A CA 1
ATOM 1659 C C . ASN A 1 210 ? 14.614 4.653 -9.298 1.00 22.48 236 ASN A C 1
ATOM 1660 O O . ASN A 1 210 ? 15.485 5.297 -9.881 1.00 23.52 236 ASN A O 1
ATOM 1665 N N . GLN A 1 211 ? 13.705 3.925 -9.945 1.00 21.63 237 GLN A N 1
ATOM 1666 C CA . GLN A 1 211 ? 13.667 3.853 -11.413 1.00 22.54 237 GLN A CA 1
ATOM 1667 C C . GLN A 1 211 ? 12.250 4.117 -11.954 1.00 20.66 237 GLN A C 1
ATOM 1668 O O . GLN A 1 211 ? 11.819 3.516 -12.942 1.00 21.81 237 GLN A O 1
ATOM 1674 N N . LEU A 1 212 ? 11.539 5.032 -11.305 1.00 20.53 238 LEU A N 1
ATOM 1675 C CA . LEU A 1 212 ? 10.146 5.294 -11.651 1.00 20.49 238 LEU A CA 1
ATOM 1676 C C . LEU A 1 212 ? 10.025 6.275 -12.820 1.00 21.09 238 LEU A C 1
ATOM 1677 O O . LEU A 1 212 ? 10.551 7.384 -12.770 1.00 22.87 238 LEU A O 1
ATOM 1682 N N . LYS A 1 213 ? 9.343 5.845 -13.876 1.00 20.23 239 LYS A N 1
ATOM 1683 C CA . LYS A 1 213 ? 9.020 6.731 -14.995 1.00 21.12 239 LYS A CA 1
ATOM 1684 C C . LYS A 1 213 ? 7.622 7.326 -14.845 1.00 21.77 239 LYS A C 1
ATOM 1685 O O . LYS A 1 213 ? 7.315 8.375 -15.425 1.00 20.38 239 LYS A O 1
ATOM 1691 N N . SER A 1 214 ? 6.776 6.647 -14.074 1.00 22.35 240 SER A N 1
ATOM 1692 C CA . SER A 1 214 ? 5.402 7.087 -13.855 1.00 22.77 240 SER A CA 1
ATOM 1693 C C . SER A 1 214 ? 4.806 6.434 -12.614 1.00 22.91 240 SER A C 1
ATOM 1694 O O . SER A 1 214 ? 5.360 5.469 -12.076 1.00 23.73 240 SER A O 1
ATOM 1697 N N . VAL A 1 215 ? 3.675 6.976 -12.173 1.00 22.48 241 VAL A N 1
ATOM 1698 C CA . VAL A 1 215 ? 2.872 6.390 -11.100 1.00 21.41 241 VAL A CA 1
ATOM 1699 C C . VAL A 1 215 ? 1.425 6.298 -11.599 1.00 20.91 241 VAL A C 1
ATOM 1700 O O . VAL A 1 215 ? 1.049 7.036 -12.519 1.00 20.80 241 VAL A O 1
ATOM 1704 N N . PRO A 1 216 ? 0.623 5.372 -11.037 1.00 20.75 242 PRO A N 1
ATOM 1705 C CA . PRO A 1 216 ? -0.797 5.317 -11.399 1.00 21.00 242 PRO A CA 1
ATOM 1706 C C . PRO A 1 216 ? -1.545 6.598 -11.043 1.00 19.95 242 PRO A C 1
ATOM 1707 O O . PRO A 1 216 ? -1.243 7.229 -10.022 1.00 21.05 242 PRO A O 1
ATOM 1711 N N . ASP A 1 217 ? -2.517 6.981 -11.873 1.00 20.85 243 ASP A N 1
ATOM 1712 C CA . ASP A 1 217 ? -3.434 8.070 -11.527 1.00 20.56 243 ASP A CA 1
ATOM 1713 C C . ASP A 1 217 ? -4.108 7.798 -10.176 1.00 20.78 243 ASP A C 1
ATOM 1714 O O . ASP A 1 217 ? -4.541 6.679 -9.905 1.00 21.69 243 ASP A O 1
ATOM 1719 N N . GLY A 1 218 ? -4.154 8.816 -9.322 1.00 21.25 244 GLY A N 1
ATOM 1720 C CA . GLY A 1 218 ? -4.797 8.704 -8.020 1.00 21.16 244 GLY A CA 1
ATOM 1721 C C . GLY A 1 218 ? -4.010 7.986 -6.935 1.00 21.21 244 GLY A C 1
ATOM 1722 O O . GLY A 1 218 ? -4.537 7.776 -5.847 1.00 21.28 244 GLY A O 1
ATOM 1723 N N . ILE A 1 219 ? -2.753 7.630 -7.211 1.00 19.42 245 ILE A N 1
ATOM 1724 C CA . ILE A 1 219 ? -1.979 6.740 -6.319 1.00 19.90 245 ILE A CA 1
ATOM 1725 C C . ILE A 1 219 ? -1.847 7.271 -4.889 1.00 20.01 245 ILE A C 1
ATOM 1726 O O . ILE A 1 219 ? -1.816 6.499 -3.929 1.00 21.21 245 ILE A O 1
ATOM 1731 N N . PHE A 1 220 ? -1.790 8.592 -4.758 1.00 20.23 246 PHE A N 1
ATOM 1732 C CA . PHE A 1 220 ? -1.591 9.232 -3.462 1.00 20.58 246 PHE A CA 1
ATOM 1733 C C . PHE A 1 220 ? -2.855 9.859 -2.889 1.00 21.77 246 PHE A C 1
ATOM 1734 O O . PHE A 1 220 ? -2.812 10.451 -1.809 1.00 21.65 246 PHE A O 1
ATOM 1742 N N . ASP A 1 221 ? -3.971 9.740 -3.605 1.00 22.92 247 ASP A N 1
ATOM 1743 C CA . ASP A 1 221 ? -5.174 10.507 -3.272 1.00 22.39 247 ASP A CA 1
ATOM 1744 C C . ASP A 1 221 ? -5.816 10.107 -1.958 1.00 22.95 247 ASP A C 1
ATOM 1745 O O . ASP A 1 221 ? -6.532 10.903 -1.340 1.00 22.89 247 ASP A O 1
ATOM 1750 N N . ARG A 1 222 ? -5.562 8.872 -1.539 1.00 21.95 248 ARG A N 1
ATOM 1751 C CA . ARG A 1 222 ? -6.154 8.352 -0.317 1.00 23.14 248 ARG A CA 1
ATOM 1752 C C . ARG A 1 222 ? -5.186 8.364 0.877 1.00 22.33 248 ARG A C 1
ATOM 1753 O O . ARG A 1 222 ? -5.561 7.980 1.979 1.00 23.79 248 ARG A O 1
ATOM 1761 N N . LEU A 1 223 ? -3.963 8.854 0.680 1.00 22.39 249 LEU A N 1
ATOM 1762 C CA . LEU A 1 223 ? -3.018 8.966 1.796 1.00 21.78 249 LEU A CA 1
ATOM 1763 C C . LEU A 1 223 ? -3.520 9.916 2.874 1.00 21.74 249 LEU A C 1
ATOM 1764 O O . LEU A 1 223 ? -4.006 11.017 2.579 1.00 22.94 249 LEU A O 1
ATOM 1769 N N . THR A 1 224 ? -3.389 9.474 4.120 1.00 20.40 250 THR A N 1
ATOM 1770 C CA . THR A 1 224 ? -3.854 10.215 5.284 1.00 19.87 250 THR A CA 1
ATOM 1771 C C . THR A 1 224 ? -2.666 10.885 5.984 1.00 20.12 250 THR A C 1
ATOM 1772 O O . THR A 1 224 ? -1.671 10.222 6.312 1.00 20.68 250 THR A O 1
ATOM 1776 N N . SER A 1 225 ? -2.771 12.196 6.189 1.00 20.38 251 SER A N 1
ATOM 1777 C CA . SER A 1 225 ? -1.785 12.973 6.955 1.00 20.39 251 SER A CA 1
ATOM 1778 C C . SER A 1 225 ? -0.344 12.761 6.503 1.00 21.34 251 SER A C 1
ATOM 1779 O O . SER A 1 225 ? 0.561 12.657 7.331 1.00 21.83 251 SER A O 1
ATOM 1782 N N . LEU A 1 226 ? -0.132 12.697 5.190 1.00 21.40 252 LEU A N 1
ATOM 1783 C CA . LEU A 1 226 ? 1.219 12.739 4.651 1.00 21.15 252 LEU A CA 1
ATOM 1784 C C . LEU A 1 226 ? 1.861 14.092 4.963 1.00 22.30 252 LEU A C 1
ATOM 1785 O O . LEU A 1 226 ? 1.272 15.139 4.688 1.00 23.12 252 LEU A O 1
ATOM 1790 N N . GLN A 1 227 ? 3.066 14.064 5.532 1.00 22.23 253 GLN A N 1
ATOM 1791 C CA . GLN A 1 227 ? 3.799 15.288 5.852 1.00 24.15 253 GLN A CA 1
ATOM 1792 C C . GLN A 1 227 ? 4.965 15.571 4.899 1.00 23.29 253 GLN A C 1
ATOM 1793 O O . GLN A 1 227 ? 5.183 16.716 4.502 1.00 24.16 253 GLN A O 1
ATOM 1799 N N . LYS A 1 228 ? 5.709 14.529 4.536 1.00 22.34 254 LYS A N 1
ATOM 1800 C CA . LYS A 1 228 ? 6.870 14.676 3.666 1.00 22.68 254 LYS A CA 1
ATOM 1801 C C . LYS A 1 228 ? 6.943 13.523 2.669 1.00 22.15 254 LYS A C 1
ATOM 1802 O O . LYS A 1 228 ? 6.703 12.370 3.023 1.00 22.04 254 LYS A O 1
ATOM 1808 N N . ILE A 1 229 ? 7.275 13.838 1.420 1.00 20.60 255 ILE A N 1
ATOM 1809 C CA . ILE A 1 229 ? 7.470 12.799 0.394 1.00 20.96 255 ILE A CA 1
ATOM 1810 C C . ILE A 1 229 ? 8.684 13.178 -0.479 1.00 22.40 255 ILE A C 1
ATOM 1811 O O . ILE A 1 229 ? 8.873 14.367 -0.827 1.00 20.26 255 ILE A O 1
ATOM 1816 N N . TRP A 1 230 ? 9.512 12.180 -0.762 1.00 20.93 256 TRP A N 1
ATOM 1817 C CA . TRP A 1 230 ? 10.665 12.320 -1.645 1.00 21.82 256 TRP A CA 1
ATOM 1818 C C . TRP A 1 230 ? 10.363 11.539 -2.915 1.00 21.86 256 TRP A C 1
ATOM 1819 O O . TRP A 1 230 ? 10.020 10.354 -2.853 1.00 22.94 256 TRP A O 1
ATOM 1830 N N . LEU A 1 231 ? 10.485 12.214 -4.057 1.00 21.18 257 LEU A N 1
ATOM 1831 C CA . LEU A 1 231 ? 10.211 11.608 -5.362 1.00 22.06 257 LEU A CA 1
ATOM 1832 C C . LEU A 1 231 ? 11.283 11.929 -6.398 1.00 22.27 257 LEU A C 1
ATOM 1833 O O . LEU A 1 231 ? 11.207 11.458 -7.530 1.00 22.06 257 LEU A O 1
ATOM 1838 N N . HIS A 1 232 ? 12.286 12.708 -5.995 1.00 21.52 258 HIS A N 1
ATOM 1839 C CA . HIS A 1 232 ? 13.312 13.196 -6.915 1.00 22.27 258 HIS A CA 1
ATOM 1840 C C . HIS A 1 232 ? 14.247 12.089 -7.406 1.00 22.76 258 HIS A C 1
ATOM 1841 O O . HIS A 1 232 ? 14.194 10.957 -6.923 1.00 23.00 258 HIS A O 1
ATOM 1848 N N . THR A 1 233 ? 15.089 12.427 -8.378 1.00 22.21 259 THR A N 1
ATOM 1849 C CA . THR A 1 233 ? 16.053 11.493 -8.977 1.00 23.25 259 THR A CA 1
ATOM 1850 C C . THR A 1 233 ? 15.382 10.204 -9.485 1.00 24.20 259 THR A C 1
ATOM 1851 O O . THR A 1 233 ? 15.894 9.091 -9.312 1.00 23.76 259 THR A O 1
ATOM 1855 N N . ASN A 1 234 ? 14.214 10.384 -10.099 1.00 21.48 260 ASN A N 1
ATOM 1856 C CA . ASN A 1 234 ? 13.570 9.349 -10.885 1.00 22.12 260 ASN A CA 1
ATOM 1857 C C . ASN A 1 234 ? 13.434 9.835 -12.322 1.00 21.07 260 ASN A C 1
ATOM 1858 O O . ASN A 1 234 ? 13.286 11.040 -12.555 1.00 21.56 260 ASN A O 1
ATOM 1863 N N . PRO A 1 235 ? 13.505 8.910 -13.294 1.00 21.62 261 PRO A N 1
ATOM 1864 C CA . PRO A 1 235 ? 13.373 9.306 -14.710 1.00 21.98 261 PRO A CA 1
ATOM 1865 C C . PRO A 1 235 ? 11.925 9.580 -15.143 1.00 22.48 261 PRO A C 1
ATOM 1866 O O . PRO A 1 235 ? 11.384 8.893 -16.020 1.00 22.36 261 PRO A O 1
ATOM 1870 N N . TRP A 1 236 ? 11.310 10.596 -14.542 1.00 22.75 262 TRP A N 1
ATOM 1871 C CA . TRP A 1 236 ? 9.900 10.901 -14.800 1.00 22.72 262 TRP A CA 1
ATOM 1872 C C . TRP A 1 236 ? 9.622 11.237 -16.262 1.00 23.52 262 TRP A C 1
ATOM 1873 O O . TRP A 1 236 ? 10.323 12.049 -16.864 1.00 23.44 262 TRP A O 1
ATOM 1884 N N . ASP A 1 237 ? 8.600 10.581 -16.811 1.00 22.62 263 ASP A N 1
ATOM 1885 C CA . ASP A 1 237 ? 8.094 10.843 -18.152 1.00 23.61 263 ASP A CA 1
ATOM 1886 C C . ASP A 1 237 ? 7.072 11.977 -18.073 1.00 23.18 263 ASP A C 1
ATOM 1887 O O . ASP A 1 237 ? 5.945 11.768 -17.640 1.00 22.87 263 ASP A O 1
ATOM 1892 N N . CYS A 1 238 ? 7.465 13.170 -18.507 1.00 23.21 264 CYS A N 1
ATOM 1893 C CA . CYS A 1 238 ? 6.599 14.348 -18.400 1.00 24.23 264 CYS A CA 1
ATOM 1894 C C . CYS A 1 238 ? 5.719 14.638 -19.616 1.00 24.24 264 CYS A C 1
ATOM 1895 O O . CYS A 1 238 ? 5.175 15.738 -19.753 1.00 23.37 264 CYS A O 1
ATOM 1898 N N . SER A 1 239 ? 5.542 13.642 -20.474 1.00 24.02 265 SER A N 1
ATOM 1899 C CA . SER A 1 239 ? 4.562 13.766 -21.539 1.00 24.35 265 SER A CA 1
ATOM 1900 C C . SER A 1 239 ? 3.171 13.919 -20.937 1.00 23.91 265 SER A C 1
ATOM 1901 O O . SER A 1 239 ? 2.846 13.289 -19.927 1.00 24.20 265 SER A O 1
ATOM 1904 N N . CYS A 1 240 ? 2.360 14.766 -21.562 1.00 23.84 266 CYS A N 1
ATOM 1905 C CA . CYS A 1 240 ? 0.956 14.919 -21.193 1.00 24.44 266 CYS A CA 1
ATOM 1906 C C . CYS A 1 240 ? 0.076 14.063 -22.113 1.00 24.96 266 CYS A C 1
ATOM 1907 O O . CYS A 1 240 ? 0.367 13.948 -23.308 1.00 25.75 266 CYS A O 1
ATOM 1910 N N . PRO A 1 241 ? -1.006 13.469 -21.570 1.00 25.44 267 PRO A N 1
ATOM 1911 C CA . PRO A 1 241 ? -1.510 13.626 -20.202 1.00 25.07 267 PRO A CA 1
ATOM 1912 C C . PRO A 1 241 ? -0.950 12.650 -19.161 1.00 25.05 267 PRO A C 1
ATOM 1913 O O . PRO A 1 241 ? -1.450 12.633 -18.040 1.00 26.10 267 PRO A O 1
ATOM 1917 N N . ARG A 1 242 ? 0.065 11.858 -19.506 1.00 24.36 268 ARG A N 1
ATOM 1918 C CA . ARG A 1 242 ? 0.620 10.881 -18.552 1.00 24.31 268 ARG A CA 1
ATOM 1919 C C . ARG A 1 242 ? 0.983 11.533 -17.214 1.00 23.54 268 ARG A C 1
ATOM 1920 O O . ARG A 1 242 ? 0.585 11.048 -16.141 1.00 22.76 268 ARG A O 1
ATOM 1928 N N . ILE A 1 243 ? 1.716 12.643 -17.280 1.00 21.37 269 ILE A N 1
ATOM 1929 C CA . ILE A 1 243 ? 2.191 13.332 -16.074 1.00 21.60 269 ILE A CA 1
ATOM 1930 C C . ILE A 1 243 ? 1.132 14.233 -15.419 1.00 22.04 269 ILE A C 1
ATOM 1931 O O . ILE A 1 243 ? 1.420 14.915 -14.423 1.00 20.92 269 ILE A O 1
ATOM 1936 N N . ASP A 1 244 ? -0.088 14.242 -15.957 1.00 22.32 270 ASP A N 1
ATOM 1937 C CA . ASP A 1 244 ? -1.108 15.166 -15.458 1.00 22.63 270 ASP A CA 1
ATOM 1938 C C . ASP A 1 244 ? -1.389 14.987 -13.970 1.00 22.57 270 ASP A C 1
ATOM 1939 O O . ASP A 1 244 ? -1.305 15.951 -13.205 1.00 23.24 270 ASP A O 1
ATOM 1944 N N . TYR A 1 245 ? -1.717 13.765 -13.560 1.00 21.08 271 TYR A N 1
ATOM 1945 C CA . TYR A 1 245 ? -1.981 13.499 -12.147 1.00 20.96 271 TYR A CA 1
ATOM 1946 C C . TYR A 1 245 ? -0.810 13.898 -11.249 1.00 20.03 271 TYR A C 1
ATOM 1947 O O . TYR A 1 245 ? -1.000 14.621 -10.266 1.00 21.01 271 TYR A O 1
ATOM 1956 N N . LEU A 1 246 ? 0.388 13.406 -11.566 1.00 19.92 272 LEU A N 1
ATOM 1957 C CA . LEU A 1 246 ? 1.536 13.641 -10.682 1.00 20.75 272 LEU A CA 1
ATOM 1958 C C . LEU A 1 246 ? 1.955 15.110 -10.624 1.00 20.53 272 LEU A C 1
ATOM 1959 O O . LEU A 1 246 ? 2.244 15.635 -9.541 1.00 20.53 272 LEU A O 1
ATOM 1964 N N . SER A 1 247 ? 1.984 15.782 -11.775 1.00 21.34 273 SER A N 1
ATOM 1965 C CA . SER A 1 247 ? 2.296 17.216 -11.792 1.00 20.77 273 SER A CA 1
ATOM 1966 C C . SER A 1 247 ? 1.268 18.023 -10.978 1.00 21.37 273 SER A C 1
ATOM 1967 O O . SER A 1 247 ? 1.646 18.930 -10.220 1.00 21.14 273 SER A O 1
ATOM 1970 N N . ARG A 1 248 ? -0.019 17.694 -11.131 1.00 20.16 274 ARG A N 1
ATOM 1971 C CA . ARG A 1 248 ? -1.076 18.360 -10.362 1.00 19.81 274 ARG A CA 1
ATOM 1972 C C . ARG A 1 248 ? -0.878 18.132 -8.874 1.00 19.86 274 ARG A C 1
ATOM 1973 O O . ARG A 1 248 ? -1.001 19.061 -8.068 1.00 20.49 274 ARG A O 1
ATOM 1981 N N . TRP A 1 249 ? -0.588 16.885 -8.517 1.00 19.83 275 TRP A N 1
ATOM 1982 C CA . TRP A 1 249 ? -0.500 16.513 -7.112 1.00 19.52 275 TRP A CA 1
ATOM 1983 C C . TRP A 1 249 ? 0.710 17.169 -6.459 1.00 19.40 275 TRP A C 1
ATOM 1984 O O . TRP A 1 249 ? 0.615 17.683 -5.342 1.00 20.46 275 TRP A O 1
ATOM 1995 N N . LEU A 1 250 ? 1.840 17.167 -7.160 1.00 20.20 276 LEU A N 1
ATOM 1996 C CA . LEU A 1 250 ? 3.065 17.764 -6.622 1.00 22.17 276 LEU A CA 1
ATOM 1997 C C . LEU A 1 250 ? 2.985 19.284 -6.530 1.00 21.80 276 LEU A C 1
ATOM 1998 O O . LEU A 1 250 ? 3.573 19.887 -5.627 1.00 22.72 276 LEU A O 1
ATOM 2003 N N . ASN A 1 251 ? 2.269 19.899 -7.471 1.00 20.90 277 ASN A N 1
ATOM 2004 C CA . ASN A 1 251 ? 2.008 21.334 -7.425 1.00 21.64 277 ASN A CA 1
ATOM 2005 C C . ASN A 1 251 ? 1.200 21.679 -6.171 1.00 22.34 277 ASN A C 1
ATOM 2006 O O . ASN A 1 251 ? 1.626 22.500 -5.344 1.00 23.55 277 ASN A O 1
ATOM 2011 N N . LYS A 1 252 ? 0.054 21.019 -6.014 1.00 21.14 278 LYS A N 1
ATOM 2012 C CA . LYS A 1 252 ? -0.812 21.239 -4.866 1.00 21.43 278 LYS A CA 1
ATOM 2013 C C . LYS A 1 252 ? -0.087 20.951 -3.552 1.00 21.83 278 LYS A C 1
ATOM 2014 O O . LYS A 1 252 ? -0.183 21.730 -2.605 1.00 21.53 278 LYS A O 1
ATOM 2020 N N . ASN A 1 253 ? 0.643 19.841 -3.514 1.00 21.62 279 ASN A N 1
ATOM 2021 C CA . ASN A 1 253 ? 1.312 19.390 -2.290 1.00 21.95 279 ASN A CA 1
ATOM 2022 C C . ASN A 1 253 ? 2.790 19.787 -2.236 1.00 21.58 279 ASN A C 1
ATOM 2023 O O . ASN A 1 253 ? 3.610 19.102 -1.618 1.00 21.87 279 ASN A O 1
ATOM 2028 N N . SER A 1 254 ? 3.132 20.904 -2.876 1.00 21.51 280 SER A N 1
ATOM 2029 C CA . SER A 1 254 ? 4.525 21.323 -2.985 1.00 21.09 280 SER A CA 1
ATOM 2030 C C . SER A 1 254 ? 5.227 21.475 -1.627 1.00 22.88 280 SER A C 1
ATOM 2031 O O . SER A 1 254 ? 6.424 21.227 -1.527 1.00 22.14 280 SER A O 1
ATOM 2034 N N . GLN A 1 255 ? 4.483 21.866 -0.591 1.00 21.79 281 GLN A N 1
ATOM 2035 C CA . GLN A 1 255 ? 5.053 22.020 0.758 1.00 24.42 281 GLN A CA 1
ATOM 2036 C C . GLN A 1 255 ? 5.515 20.683 1.315 1.00 22.90 281 GLN A C 1
ATOM 2037 O O . GLN A 1 255 ? 6.360 20.643 2.211 1.00 23.41 281 GLN A O 1
ATOM 2043 N N . LYS A 1 256 ? 4.948 19.594 0.802 1.00 22.68 282 LYS A N 1
ATOM 2044 C CA . LYS A 1 256 ? 5.322 18.256 1.271 1.00 23.26 282 LYS A CA 1
ATOM 2045 C C . LYS A 1 256 ? 6.531 17.687 0.527 1.00 22.84 282 LYS A C 1
ATOM 2046 O O . LYS A 1 256 ? 7.213 16.791 1.039 1.00 21.80 282 LYS A O 1
ATOM 2052 N N . GLU A 1 257 ? 6.793 18.190 -0.678 1.00 22.14 283 GLU A N 1
ATOM 2053 C CA . GLU A 1 257 ? 7.871 17.623 -1.485 1.00 21.75 283 GLU A CA 1
ATOM 2054 C C . GLU A 1 257 ? 9.252 18.025 -0.981 1.00 22.07 283 GLU A C 1
ATOM 2055 O O . GLU A 1 257 ? 9.566 19.213 -0.859 1.00 22.41 283 GLU A O 1
ATOM 2061 N N . GLN A 1 258 ? 10.066 17.010 -0.697 1.00 20.98 284 GLN A N 1
ATOM 2062 C CA . GLN A 1 258 ? 11.452 17.199 -0.272 1.00 21.15 284 GLN A CA 1
ATOM 2063 C C . GLN A 1 258 ? 12.352 16.903 -1.450 1.00 21.52 284 GLN A C 1
ATOM 2064 O O . GLN A 1 258 ? 12.354 15.787 -1.966 1.00 21.17 284 GLN A O 1
ATOM 2070 N N . GLY A 1 259 ? 13.113 17.904 -1.880 1.00 22.33 285 GLY A N 1
ATOM 2071 C CA . GLY A 1 259 ? 13.846 17.801 -3.138 1.00 22.38 285 GLY A CA 1
ATOM 2072 C C . GLY A 1 259 ? 12.896 18.088 -4.280 1.00 23.89 285 GLY A C 1
ATOM 2073 O O . GLY A 1 259 ? 11.716 18.378 -4.056 1.00 23.49 285 GLY A O 1
ATOM 2074 N N . SER A 1 260 ? 13.406 18.004 -5.507 1.00 23.02 286 SER A N 1
ATOM 2075 C CA . SER A 1 260 ? 12.613 18.349 -6.683 1.00 23.92 286 SER A CA 1
ATOM 2076 C C . SER A 1 260 ? 12.597 17.241 -7.725 1.00 22.75 286 SER A C 1
ATOM 2077 O O . SER A 1 260 ? 13.607 16.989 -8.382 1.00 24.32 286 SER A O 1
ATOM 2080 N N . ALA A 1 261 ? 11.444 16.592 -7.886 1.00 21.91 287 ALA A N 1
ATOM 2081 C CA . ALA A 1 261 ? 11.252 15.639 -8.967 1.00 22.30 287 ALA A CA 1
ATOM 2082 C C . ALA A 1 261 ? 11.337 16.429 -10.266 1.00 23.16 287 ALA A C 1
ATOM 2083 O O . ALA A 1 261 ? 10.707 17.482 -10.400 1.00 22.63 287 ALA A O 1
ATOM 2085 N N . LYS A 1 262 ? 12.134 15.924 -11.204 1.00 22.51 288 LYS A N 1
ATOM 2086 C CA . LYS A 1 262 ? 12.391 16.613 -12.461 1.00 22.64 288 LYS A CA 1
ATOM 2087 C C . LYS A 1 262 ? 12.098 15.732 -13.659 1.00 23.42 288 LYS A C 1
ATOM 2088 O O . LYS A 1 262 ? 12.197 14.503 -13.595 1.00 23.90 288 LYS A O 1
ATOM 2094 N N . CYS A 1 263 ? 11.745 16.380 -14.759 1.00 23.49 289 CYS A N 1
ATOM 2095 C CA . CYS A 1 263 ? 11.403 15.690 -15.990 1.00 25.54 289 CYS A CA 1
ATOM 2096 C C . CYS A 1 263 ? 12.648 15.150 -16.674 1.00 26.85 289 CYS A C 1
ATOM 2097 O O . CYS A 1 263 ? 13.658 15.844 -16.782 1.00 27.12 289 CYS A O 1
ATOM 2100 N N . SER A 1 264 ? 12.577 13.899 -17.118 1.00 27.49 290 SER A N 1
ATOM 2101 C CA . SER A 1 264 ? 13.669 13.307 -17.873 1.00 30.22 290 SER A CA 1
ATOM 2102 C C . SER A 1 264 ? 13.820 14.070 -19.181 1.00 30.85 290 SER A C 1
ATOM 2103 O O . SER A 1 264 ? 12.824 14.402 -19.833 1.00 32.14 290 SER A O 1
ATOM 2106 N N . GLY A 1 265 ? 15.059 14.382 -19.544 1.00 31.55 291 GLY A N 1
ATOM 2107 C CA . GLY A 1 265 ? 15.317 15.067 -20.814 1.00 32.10 291 GLY A CA 1
ATOM 2108 C C . GLY A 1 265 ? 15.275 16.587 -20.802 1.00 32.16 291 GLY A C 1
ATOM 2109 O O . GLY A 1 265 ? 15.934 17.222 -21.620 1.00 33.76 291 GLY A O 1
ATOM 2110 N N . SER A 1 266 ? 14.502 17.182 -19.894 1.00 31.65 292 SER A N 1
ATOM 2111 C CA . SER A 1 266 ? 14.395 18.640 -19.834 1.00 29.73 292 SER A CA 1
ATOM 2112 C C . SER A 1 266 ? 14.881 19.221 -18.510 1.00 28.93 292 SER A C 1
ATOM 2113 O O . SER A 1 266 ? 15.422 20.330 -18.472 1.00 29.18 292 SER A O 1
ATOM 2116 N N . GLY A 1 267 ? 14.668 18.479 -17.426 1.00 26.68 293 GLY A N 1
ATOM 2117 C CA . GLY A 1 267 ? 15.044 18.937 -16.092 1.00 24.82 293 GLY A CA 1
ATOM 2118 C C . GLY A 1 267 ? 14.032 19.872 -15.454 1.00 24.05 293 GLY A C 1
ATOM 2119 O O . GLY A 1 267 ? 14.250 20.356 -14.340 1.00 24.37 293 GLY A O 1
ATOM 2120 N N . LYS A 1 268 ? 12.922 20.129 -16.148 1.00 23.21 294 LYS A N 1
ATOM 2121 C CA . LYS A 1 268 ? 11.872 20.999 -15.609 1.00 22.72 294 LYS A CA 1
ATOM 2122 C C . LYS A 1 268 ? 11.266 20.307 -14.387 1.00 21.90 294 LYS A C 1
ATOM 2123 O O . LYS A 1 268 ? 11.013 19.106 -14.437 1.00 22.69 294 LYS A O 1
ATOM 2129 N N . PRO A 1 269 ? 11.053 21.052 -13.282 1.00 21.64 295 PRO A N 1
ATOM 2130 C CA . PRO A 1 269 ? 10.423 20.420 -12.119 1.00 20.66 295 PRO A CA 1
ATOM 2131 C C . PRO A 1 269 ? 9.038 19.855 -12.451 1.00 21.09 295 PRO A C 1
ATOM 2132 O O . PRO A 1 269 ? 8.236 20.510 -13.131 1.00 21.74 295 PRO A O 1
ATOM 2136 N N . VAL A 1 270 ? 8.786 18.629 -12.001 1.00 22.01 296 VAL A N 1
ATOM 2137 C CA . VAL A 1 270 ? 7.501 17.970 -12.220 1.00 21.32 296 VAL A CA 1
ATOM 2138 C C . VAL A 1 270 ? 6.352 18.804 -11.653 1.00 22.54 296 VAL A C 1
ATOM 2139 O O . VAL A 1 270 ? 5.302 18.901 -12.284 1.00 21.97 296 VAL A O 1
ATOM 2143 N N . ARG A 1 271 ? 6.568 19.423 -10.487 1.00 22.94 297 ARG A N 1
ATOM 2144 C CA . ARG A 1 271 ? 5.550 20.256 -9.847 1.00 23.69 297 ARG A CA 1
ATOM 2145 C C . ARG A 1 271 ? 5.208 21.504 -10.673 1.00 24.02 297 ARG A C 1
ATOM 2146 O O . ARG A 1 271 ? 4.165 22.130 -10.460 1.00 24.28 297 ARG A O 1
ATOM 2154 N N . SER A 1 272 ? 6.082 21.865 -11.611 1.00 24.24 298 SER A N 1
ATOM 2155 C CA . SER A 1 272 ? 5.862 23.066 -12.416 1.00 24.37 298 SER A CA 1
ATOM 2156 C C . SER A 1 272 ? 5.187 22.749 -13.753 1.00 23.57 298 SER A C 1
ATOM 2157 O O . SER A 1 272 ? 4.856 23.662 -14.516 1.00 24.45 298 SER A O 1
ATOM 2160 N N . ILE A 1 273 ? 4.983 21.461 -14.030 1.00 23.10 299 ILE A N 1
ATOM 2161 C CA . ILE A 1 273 ? 4.312 21.032 -15.254 1.00 22.85 299 ILE A CA 1
ATOM 2162 C C . ILE A 1 273 ? 2.808 21.274 -15.195 1.00 23.16 299 ILE A C 1
ATOM 2163 O O . ILE A 1 273 ? 2.148 20.923 -14.213 1.00 23.76 299 ILE A O 1
ATOM 2168 N N . ILE A 1 274 ? 2.278 21.873 -16.261 1.00 22.81 300 ILE A N 1
ATOM 2169 C CA . ILE A 1 274 ? 0.838 22.028 -16.431 1.00 22.21 300 ILE A CA 1
ATOM 2170 C C . ILE A 1 274 ? 0.478 21.456 -17.797 1.00 23.44 300 ILE A C 1
ATOM 2171 O O . ILE A 1 274 ? 0.970 21.929 -18.830 1.00 23.99 300 ILE A O 1
ATOM 2176 N N . CYS A 1 275 ? -0.361 20.426 -17.798 1.00 22.71 301 CYS A N 1
ATOM 2177 C CA . CYS A 1 275 ? -0.811 19.803 -19.043 1.00 22.63 301 CYS A CA 1
ATOM 2178 C C . CYS A 1 275 ? -1.916 20.648 -19.676 1.00 23.97 301 CYS A C 1
ATOM 2179 O O . CYS A 1 275 ? -2.703 21.263 -18.959 1.00 24.08 301 CYS A O 1
ATOM 2182 N N . PRO A 1 276 ? -1.967 20.692 -21.024 1.00 24.35 302 PRO A N 1
ATOM 2183 C CA . PRO A 1 276 ? -2.994 21.456 -21.756 1.00 25.64 302 PRO A CA 1
ATOM 2184 C C . PRO A 1 276 ? -4.395 20.876 -21.577 1.00 26.61 302 PRO A C 1
ATOM 2185 O O . PRO A 1 276 ? -5.423 21.560 -21.723 1.00 27.19 302 PRO A O 1
#

Foldseek 3Di:
DQWDCPDALEEIEQEQVQDCADDPPHHLSYAYYAHEHYQVQEQEACRPVSHLNYAEYHHAHNQHAEAYARSPQSHLNHAYYAHHHHQHNYQDLRSPHNPQRYAEYHCENNQDAEPQSPNCLQNLNYAEYHHANYAHAALQHDLSVLSNLNHAEYHHAHYAYAEQEQNRCVNQVPRVSYQHAYAHDNYQYAYYYANSDAQGRHCEEEHANYAYQAYDACRCVNHDNHQAYEHANYAHALDPPRLVRVLCVCLVVVNRYDDFHAHHPPRHGSVPDDHD

B-factor: mean 27.1, std 11.77, range [3.79, 319.19]

InterPro domains:
  IPR000372 Leucine-rich repeat N-terminal domain [PF01462] (23-50)
  IPR000372 Leucine-rich repeat N-terminal domain [SM00013] (23-55)
  IPR001611 Leucine-rich repeat [PF13855] (54-111)
  IPR001611 Leucine-rich repeat [PS51450] (76-97)
  IPR001611 Leucine-rich repeat [PS51450] (100-121)
  IPR003591 Leucine-rich repeat, typical subtype [SM00369] (54-73)
  IPR003591 Leucine-rich repeat, typical subtype [SM00369] (74-97)
  IPR003591 Leucine-rich repeat, typical subtype [SM00369] (98-121)
  IPR003591 Leucine-rich repeat, typical subtype [SM00369] (122-145)
  IPR032675 Leucine-rich repeat domain superfamily [G3DSA:3.80.10.10] (23-119)
  IPR032675 Leucine-rich repeat domain superfamily [G3DSA:3.80.10.10] (120-199)
  IPR050541 Leucine-rich repeat and transmembrane domain-containing protein [PTHR24369] (61-188)

CATH classification: 3.80.10.10

Sequence (276 aa):
EPCVEVVPNITYQCMELNFYKIPDNLPFSTKNLDLSFNPLRHLGSYSFFSFPELQVLDLSRCEIQTIEDGAYQSLSHLSTLILTGNPIQSLALGAFSGLSSLQKLVAVETNLASLENFPIGHLKTLKELNVAHNLIQSFKLPEYFSNLTNLEHLDLSSNKIQSIYCTDLRVLHQMPLLNLSLDLSLNPMNFIQPGAFKEIRLKELALDTNQLKSVPDGIFDRLTSLQKIWLHTNPWDCSCPRIDYLSRWLNKNSQKEQGSAKCSGSGKPVRSIICP

Radius of gyration: 21.5 Å; Cα contacts (8 Å, |Δi|>4): 741; chains: 1; bounding box: 47×42×58 Å

Organism: Eptatretus burgeri (NCBI:txid7764)

Nearest PDB structures (foldseek):
  2z65-assembly2_B  TM=9.894E-01  e=8.767E-43  Homo sapiens
  3ula-assembly2_C  TM=9.885E-01  e=9.587E-42  Homo sapiens
  3ul9-assembly1_A  TM=9.950E-01  e=7.397E-41  Homo sapiens
  3ul8-assembly1_A  TM=9.934E-01  e=1.907E-40  Homo sapiens
  3fxi-assembly1_B  TM=8.877E-01  e=2.947E-29  Homo sapiens

Secondary structure (DSSP, 8-state):
--SEEEETTTEEE-TTS--SS--SSS-TT--EEE-TT----EE-TTTTTT-TT-SEEE-TT----EE-TTTTTT-TT--EEE-TT----EE-TTTTTT-TT--EEE-TTS----STT---TT-TT--EEE--SS--------GGGGG-TT--EEE--SS---EE-GGGGHHHHT-TT--EEEE--SS---EE-TTSS-S--EEEEE--SS--S---TTTTTT--S--EEE--SS-B---TTTTHHHHHHHHHTGGGB-S--BBTTT--BGGG----

Solvent-accessible surface area: 12913 Å² total; per-residue (Å²): 146,72,10,79,98,91,66,86,80,50,31,2,52,0,82,132,63,100,30,124,168,35,9,124,78,16,38,138,36,0,62,40,4,37,0,4,101,1,11,10,105,109,4,29,55,127,19,1,134,23,1,29,63,0,70,50,0,29,0,15,98,0,80,0,79,40,2,89,83,10,0,0,67,34,0,49,92,0,30,21,0,32,1,25,11,1,60,16,133,58,43,22,163,20,0,8,50,21,5,81,40,0,79,78,0,24,1,22,86,6,71,15,61,31,6,97,98,8,24,0,8,175,9,143,41,0,82,48,0,23,0,5,102,7,79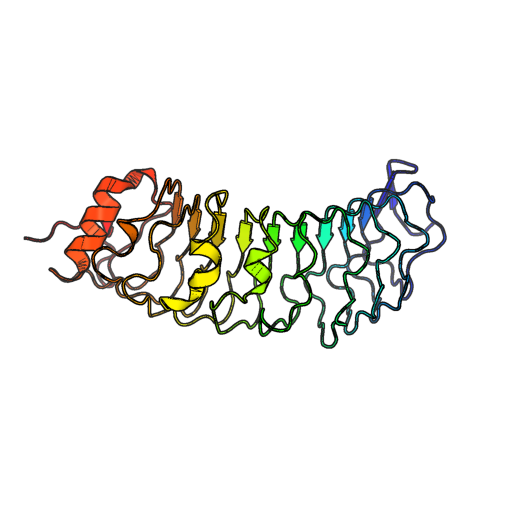,2,127,64,1,96,4,4,110,38,1,40,72,1,76,77,5,87,59,0,22,1,10,24,5,103,0,99,16,0,108,33,93,5,0,163,4,2,59,123,22,120,148,11,64,0,8,4,35,0,8,96,3,38,0,88,86,5,62,82,37,0,4,86,110,9,80,0,75,41,0,10,0,17,49,12,90,0,134,44,16,23,117,28,4,4,94,133,25,59,68,14,100,87,0,67,0,45,88,9,55,0,43,28,59,54,114,144,3,39,32,3,1,158,24,0,66,160,12,40,126,49,13,52,44,31,1,100,6,65,96,87,35,104,48,0,62,47,19,133,18,182